Protein 9KYG (pdb70)

Sequence (203 aa):
QPNDITFFQRFQDDILAGRKTITIRDESESHFKTGDVLRVGRFEDDGYFCTIEVTATSTVTLDTLTEKHAEQENMTLTTELIKVIADIYPGQTQFYVIEFKCLPNDITFFQRFQDDILAGRKTITIRDESESHFKTGDVLRVGRFEDDGYFCTIEVTATSTVTLDTLTEKHAEQENMTLTELIKVIADIYPGQTQFYVIEFKCL

Structure (mmCIF, N/CA/C/O backbone):
data_9KYG
#
_entry.id   9KYG
#
_cell.length_a   108.439
_cell.length_b   30.493
_cell.length_c   61.321
_cell.angle_alpha   90.000
_cell.angle_beta   94.170
_cell.angle_gamma   90.000
#
_symmetry.space_group_name_H-M   'C 1 2 1'
#
loop_
_entity.id
_entity.type
_entity.pdbx_description
1 polymer 'N(4)-acetylcytidine amidohydrolase'
2 non-polymer 4-AMINO-1-BETA-D-RIBOFURANOSYL-2(1H)-PYRIMIDINONE
3 non-polymer 'MAGNESIUM ION'
4 water water
#
loop_
_atom_site.group_PDB
_atom_site.id
_atom_site.type_symbol
_atom_site.label_atom_id
_atom_site.label_alt_id
_atom_site.label_comp_id
_atom_site.label_asym_id
_atom_site.label_entity_id
_atom_site.label_seq_id
_atom_site.pdbx_PDB_ins_code
_atom_site.Cartn_x
_atom_site.Cartn_y
_atom_site.Cartn_z
_atom_site.occupancy
_atom_site.B_iso_or_equiv
_atom_site.auth_seq_id
_atom_site.auth_comp_id
_atom_site.auth_asym_id
_atom_site.auth_atom_id
_atom_site.pdbx_PDB_model_num
ATOM 1 N N . GLN A 1 2 ? 29.58431 -8.82014 19.17019 1.000 63.73570 2 GLN A N 1
ATOM 2 C CA . GLN A 1 2 ? 28.31884 -8.62688 19.86945 1.000 61.40526 2 GLN A CA 1
ATOM 3 C C . GLN A 1 2 ? 27.44517 -7.56008 19.18821 1.000 60.88669 2 GLN A C 1
ATOM 4 O O . GLN A 1 2 ? 27.63835 -6.36272 19.39168 1.000 63.34694 2 GLN A O 1
ATOM 10 N N . PRO A 1 3 ? 26.49234 -8.01416 18.37640 1.000 55.44548 3 PRO A N 1
ATOM 11 C CA . PRO A 1 3 ? 25.59263 -7.09380 17.66374 1.000 47.78377 3 PRO A CA 1
ATOM 12 C C . PRO A 1 3 ? 24.63217 -6.37479 18.60434 1.000 38.34238 3 PRO A C 1
ATOM 13 O O . PRO A 1 3 ? 24.46579 -6.73219 19.77150 1.000 41.20051 3 PRO A O 1
ATOM 17 N N . ASN A 1 4 ? 23.99160 -5.33044 18.07262 1.000 35.11893 4 ASN A N 1
ATOM 18 C CA . ASN A 1 4 ? 23.03111 -4.54636 18.84273 1.000 26.48280 4 ASN A CA 1
ATOM 19 C C . ASN A 1 4 ? 21.65298 -5.17905 18.74064 1.000 27.03249 4 ASN A C 1
ATOM 20 O O . ASN A 1 4 ? 21.22579 -5.61209 17.66670 1.000 27.98893 4 ASN A O 1
ATOM 25 N N . ASP A 1 5 ? 20.94302 -5.18908 19.86546 1.000 22.89428 5 ASP A N 1
ATOM 26 C CA . ASP A 1 5 ? 19.58008 -5.69985 19.91724 1.000 21.63022 5 ASP A CA 1
ATOM 27 C C . ASP A 1 5 ? 18.54907 -4.65104 19.52766 1.000 23.88859 5 ASP A C 1
ATOM 28 O O . ASP A 1 5 ? 17.49045 -4.99867 18.98493 1.000 22.68890 5 ASP A O 1
ATOM 33 N N . ILE A 1 6 ? 18.86239 -3.37424 19.74132 1.000 21.85142 6 ILE A N 1
ATOM 34 C CA . ILE A 1 6 ? 17.93472 -2.28016 19.51779 1.000 21.16480 6 ILE A CA 1
ATOM 35 C C . ILE A 1 6 ? 18.76337 -1.05067 19.18470 1.000 21.00941 6 ILE A C 1
ATOM 36 O O . ILE A 1 6 ? 19.93418 -0.95117 19.56164 1.000 20.21184 6 ILE A O 1
ATOM 41 N N . THR A 1 7 ? 18.16330 -0.12082 18.45495 1.000 19.42763 7 THR A N 1
ATOM 42 C CA . THR A 1 7 ? 18.80836 1.14299 18.14184 1.000 21.42838 7 THR A CA 1
ATOM 43 C C . THR A 1 7 ? 17.89734 2.30027 18.51227 1.000 21.06112 7 THR A C 1
ATOM 44 O O . THR A 1 7 ? 16.68479 2.14289 18.67430 1.000 19.40633 7 THR A O 1
ATOM 48 N N . PHE A 1 8 ? 18.51447 3.46391 18.65154 1.000 19.35563 8 PHE A N 1
ATOM 49 C CA . PHE A 1 8 ? 17.84438 4.74148 18.81142 1.000 19.80153 8 PHE A CA 1
ATOM 50 C C . PHE A 1 8 ? 18.47421 5.71684 17.83520 1.000 19.54943 8 PHE A C 1
ATOM 51 O O . PHE A 1 8 ? 19.66807 5.61262 17.51863 1.000 19.87117 8 PHE A O 1
ATOM 59 N N . PHE A 1 9 ? 17.68131 6.68068 17.37232 1.000 20.97450 9 PHE A N 1
ATOM 60 C CA . PHE A 1 9 ? 18.27045 7.79463 16.64721 1.000 19.96951 9 PHE A CA 1
ATOM 61 C C . PHE A 1 9 ? 19.36241 8.42718 17.49509 1.000 21.24969 9 PHE A C 1
ATOM 62 O O . PHE A 1 9 ? 19.20469 8.61592 18.70410 1.000 19.34584 9 PHE A O 1
ATOM 70 N N . GLN A 1 10 ? 20.48365 8.75217 16.85645 1.000 23.11842 10 GLN A N 1
ATOM 71 C CA . GLN A 1 10 ? 21.62618 9.20042 17.63799 1.000 20.81176 10 GLN A CA 1
ATOM 72 C C . GLN A 1 10 ? 21.36583 10.51341 18.35514 1.000 16.27376 10 GLN A C 1
ATOM 73 O O . GLN A 1 10 ? 22.04958 10.80688 19.33694 1.000 20.38770 10 GLN A O 1
ATOM 79 N N . ARG A 1 11 ? 20.38757 11.30916 17.90692 1.000 19.62855 11 ARG A N 1
ATOM 80 C CA . ARG A 1 11 ? 20.06993 12.52868 18.64320 1.000 22.52704 11 ARG A CA 1
ATOM 81 C C . ARG A 1 11 ? 19.51746 12.23992 20.03464 1.000 15.68773 11 ARG A C 1
ATOM 82 O O . ARG A 1 11 ? 19.37320 13.17316 20.82802 1.000 21.38916 11 ARG A O 1
ATOM 90 N N . PHE A 1 12 ? 19.19733 10.97825 20.33816 1.000 17.54876 12 PHE A N 1
ATOM 91 C CA . PHE A 1 12 ? 18.75142 10.57517 21.66605 1.000 18.25447 12 PHE A CA 1
ATOM 92 C C . PHE A 1 12 ? 19.87884 10.00475 22.52097 1.000 15.82404 12 PHE A C 1
ATOM 93 O O . PHE A 1 12 ? 19.65986 9.74271 23.71214 1.000 20.13707 12 PHE A O 1
ATOM 101 N N . GLN A 1 13 ? 21.06202 9.78123 21.94402 1.000 17.66199 13 GLN A N 1
ATOM 102 C CA . GLN A 1 13 ? 22.12359 9.07920 22.66660 1.000 17.65638 13 GLN A CA 1
ATOM 103 C C . GLN A 1 13 ? 22.43590 9.74938 23.99798 1.000 21.55943 13 GLN A C 1
ATOM 104 O O . GLN A 1 13 ? 22.50644 9.08960 25.04408 1.000 18.58798 13 GLN A O 1
ATOM 110 N N . ASP A 1 14 ? 22.65414 11.06388 23.97345 1.000 16.69525 14 ASP A N 1
ATOM 111 C CA . ASP A 1 14 ? 23.05201 11.76856 25.18789 1.000 17.14177 14 ASP A CA 1
ATOM 112 C C . ASP A 1 14 ? 21.93882 11.74486 26.23018 1.000 15.95013 14 ASP A C 1
ATOM 113 O O . ASP A 1 14 ? 22.20355 11.57514 27.42676 1.000 17.51135 14 ASP A O 1
ATOM 118 N N . ASP A 1 15 ? 20.68527 11.92240 25.79521 1.000 17.18900 15 ASP A N 1
ATOM 119 C CA . ASP A 1 15 ? 19.56631 11.85917 26.72976 1.000 16.22191 15 ASP A CA 1
ATOM 120 C C . ASP A 1 15 ? 19.51673 10.50483 27.42251 1.000 13.00782 15 ASP A C 1
ATOM 121 O O . ASP A 1 15 ? 19.15097 10.41003 28.59861 1.000 16.39287 15 ASP A O 1
ATOM 126 N N . ILE A 1 16 ? 19.84021 9.44165 26.68758 1.000 14.42419 16 ILE A N 1
ATOM 127 C CA . ILE A 1 16 ? 19.83783 8.09961 27.26498 1.000 13.28632 16 ILE A CA 1
ATOM 128 C C . ILE A 1 16 ? 20.97243 7.94103 28.26847 1.000 15.85265 16 ILE A C 1
ATOM 129 O O . ILE A 1 16 ? 20.76512 7.46332 29.38887 1.000 15.50736 16 ILE A O 1
ATOM 134 N N . LEU A 1 17 ? 22.18980 8.30360 27.86767 1.000 17.95865 17 LEU A N 1
ATOM 135 C CA . LEU A 1 17 ? 23.33430 8.18528 28.76916 1.000 16.03054 17 LEU A CA 1
ATOM 136 C C . LEU A 1 17 ? 23.16160 9.02399 30.02730 1.000 14.21624 17 LEU A C 1
ATOM 137 O O . LEU A 1 17 ? 23.65481 8.64628 31.10330 1.000 19.17737 17 LEU A O 1
ATOM 142 N N . ALA A 1 18 ? 22.52207 10.18916 29.90554 1.000 13.37951 18 ALA A N 1
ATOM 143 C CA . ALA A 1 18 ? 22.27745 11.07693 31.03269 1.000 16.24619 18 ALA A CA 1
ATOM 144 C C . ALA A 1 18 ? 21.06251 10.67976 31.85949 1.000 18.66138 18 ALA A C 1
ATOM 145 O O . ALA A 1 18 ? 20.78893 11.31923 32.88075 1.000 20.55197 18 ALA A O 1
ATOM 147 N N . GLY A 1 19 ? 20.29900 9.67685 31.43270 1.000 15.37914 19 GLY A N 1
ATOM 148 C CA . GLY A 1 19 ? 19.13296 9.29103 32.19954 1.000 18.52969 19 GLY A CA 1
ATOM 149 C C . GLY A 1 19 ? 17.92662 10.19028 32.03736 1.000 16.21641 19 GLY A C 1
ATOM 150 O O . GLY A 1 19 ? 16.99276 10.09540 32.84511 1.000 17.39124 19 GLY A O 1
ATOM 151 N N . ARG A 1 20 ? 17.93735 11.08459 31.04674 1.000 13.69720 20 ARG A N 1
ATOM 152 C CA . ARG A 1 20 ? 16.77891 11.93185 30.78410 1.000 13.01816 20 ARG A CA 1
ATOM 153 C C . ARG A 1 20 ? 15.69919 11.17911 30.01751 1.000 16.14583 20 ARG A C 1
ATOM 154 O O . ARG A 1 20 ? 14.51543 11.49859 30.16421 1.000 18.04306 20 ARG A O 1
ATOM 162 N N . LYS A 1 21 ? 16.08233 10.19404 29.20333 1.000 14.30252 21 LYS A N 1
ATOM 163 C CA . LYS A 1 21 ? 15.14233 9.35407 28.46177 1.000 14.82057 21 LYS A CA 1
ATOM 164 C C . LYS A 1 21 ? 15.19617 7.96916 29.09157 1.000 14.64850 21 LYS A C 1
ATOM 165 O O . LYS A 1 21 ? 16.24427 7.31837 29.06283 1.000 16.67826 21 LYS A O 1
ATOM 171 N N . THR A 1 22 ? 14.07589 7.52278 29.65860 1.000 15.15472 22 THR A N 1
ATOM 172 C CA . THR A 1 22 ? 14.03560 6.24512 30.35432 1.000 17.19079 22 THR A CA 1
ATOM 173 C C . THR A 1 22 ? 12.97162 5.31387 29.81354 1.000 12.90176 22 THR A C 1
ATOM 174 O O . THR A 1 22 ? 12.80393 4.21303 30.34631 1.000 14.53336 22 THR A O 1
ATOM 178 N N . ILE A 1 23 ? 12.22938 5.72308 28.79035 1.000 14.45907 23 ILE A N 1
ATOM 179 C CA . ILE A 1 23 ? 11.36536 4.80191 28.07771 1.000 13.61529 23 ILE A CA 1
ATOM 180 C C . ILE A 1 23 ? 11.54061 5.06086 26.59581 1.000 13.99306 23 ILE A C 1
ATOM 181 O O . ILE A 1 23 ? 12.02733 6.11147 26.17227 1.000 15.97494 23 ILE A O 1
ATOM 186 N N . THR A 1 24 ? 11.11293 4.08630 25.80830 1.000 12.53761 24 THR A N 1
ATOM 187 C CA . THR A 1 24 ? 11.01917 4.25120 24.37138 1.000 13.46510 24 THR A CA 1
ATOM 188 C C . THR A 1 24 ? 9.72496 3.60605 23.91215 1.000 14.92929 24 THR A C 1
ATOM 189 O O . THR A 1 24 ? 9.31341 2.58708 24.46456 1.000 14.85257 24 THR A O 1
ATOM 193 N N . ILE A 1 25 ? 9.08361 4.20972 22.91981 1.000 14.06676 25 ILE A N 1
ATOM 194 C CA . ILE A 1 25 ? 7.76793 3.78917 22.44905 1.000 12.65107 25 ILE A CA 1
ATOM 195 C C . ILE A 1 25 ? 7.96832 3.20938 21.05993 1.000 10.87003 25 ILE A C 1
ATOM 196 O O . ILE A 1 25 ? 8.46469 3.90304 20.16654 1.000 13.37079 25 ILE A O 1
ATOM 201 N N . ARG A 1 26 ? 7.60322 1.94236 20.88081 1.000 14.03702 26 ARG A N 1
ATOM 202 C CA . ARG A 1 26 ? 7.92301 1.20139 19.66847 1.000 12.86523 26 ARG A CA 1
ATOM 203 C C . ARG A 1 26 ? 6.64132 0.58320 19.12119 1.000 13.22086 26 ARG A C 1
ATOM 204 O O . ARG A 1 26 ? 5.59078 0.60788 19.77123 1.000 14.40028 26 ARG A O 1
ATOM 212 N N . ASP A 1 27 ? 6.72527 0.03677 17.90993 1.000 15.45287 27 ASP A N 1
ATOM 213 C CA . ASP A 1 27 ? 5.59862 -0.68936 17.33596 1.000 17.15535 27 ASP A CA 1
ATOM 214 C C . ASP A 1 27 ? 5.74423 -2.20126 17.54360 1.000 20.22737 27 ASP A C 1
ATOM 215 O O . ASP A 1 27 ? 6.64673 -2.68115 18.24172 1.000 17.53839 27 ASP A O 1
ATOM 220 N N . GLU A 1 28 ? 4.84258 -2.96897 16.92541 1.000 17.99722 28 GLU A N 1
ATOM 221 C CA . GLU A 1 28 ? 4.80153 -4.41367 17.13204 1.000 24.08636 28 GLU A CA 1
ATOM 222 C C . GLU A 1 28 ? 6.12154 -5.09620 16.78935 1.000 21.67546 28 GLU A C 1
ATOM 223 O O . GLU A 1 28 ? 6.41444 -6.16201 17.33872 1.000 22.63162 28 GLU A O 1
ATOM 229 N N . SER A 1 29 ? 6.90769 -4.51687 15.88200 1.000 21.40315 29 SER A N 1
ATOM 230 C CA . SER A 1 29 ? 8.19970 -5.08384 15.50410 1.000 20.48237 29 SER A CA 1
ATOM 231 C C . SER A 1 29 ? 9.14471 -5.24719 16.69089 1.000 24.32848 29 SER A C 1
ATOM 232 O O . SER A 1 29 ? 10.08336 -6.05275 16.62521 1.000 23.61694 29 SER A O 1
ATOM 235 N N . GLU A 1 30 ? 8.95369 -4.47284 17.75203 1.000 20.56654 30 GLU A N 1
ATOM 236 C CA . GLU A 1 30 ? 9.82785 -4.52471 18.91507 1.000 19.24220 30 GLU A CA 1
ATOM 237 C C . GLU A 1 30 ? 9.04156 -4.83615 20.18514 1.000 19.46198 30 GLU A C 1
ATOM 238 O O . GLU A 1 30 ? 9.45836 -4.49596 21.29821 1.000 21.83412 30 GLU A O 1
ATOM 244 N N . SER A 1 31 ? 7.90900 -5.51570 20.02818 1.000 18.23438 31 SER A N 1
ATOM 245 C CA . SER A 1 31 ? 7.08678 -5.88774 21.17054 1.000 18.48291 31 SER A CA 1
ATOM 246 C C . SER A 1 31 ? 7.61323 -7.11377 21.90904 1.000 19.23391 31 SER A C 1
ATOM 247 O O . SER A 1 31 ? 7.00937 -7.50413 22.90991 1.000 19.21356 31 SER A O 1
ATOM 250 N N . HIS A 1 32 ? 8.71460 -7.72032 21.44639 1.000 17.08526 32 HIS A N 1
ATOM 251 C CA . HIS A 1 32 ? 9.25735 -8.93053 22.05988 1.000 18.91850 32 HIS A CA 1
ATOM 252 C C . HIS A 1 32 ? 10.18696 -8.63703 23.22690 1.000 20.24465 32 HIS A C 1
ATOM 253 O O . HIS A 1 32 ? 10.52076 -9.55891 23.98055 1.000 18.55443 32 HIS A O 1
ATOM 260 N N . PHE A 1 33 ? 10.66509 -7.40639 23.35387 1.000 17.58044 33 PHE A N 1
ATOM 261 C CA . PHE A 1 33 ? 11.49416 -7.06127 24.49990 1.000 17.20176 33 PHE A CA 1
ATOM 262 C C . PHE A 1 33 ? 10.63418 -7.08318 25.75467 1.000 19.88969 33 PHE A C 1
ATOM 263 O O . PHE A 1 33 ? 9.45499 -6.71532 25.72132 1.000 18.29991 33 PHE A O 1
ATOM 271 N N . LYS A 1 34 ? 11.22645 -7.49691 26.87262 1.000 15.46872 34 LYS A N 1
ATOM 272 C CA . LYS A 1 34 ? 10.43432 -7.72090 28.07175 1.000 14.27119 34 LYS A CA 1
ATOM 273 C C . LYS A 1 34 ? 11.28158 -7.46701 29.30521 1.000 14.17585 34 LYS A C 1
ATOM 274 O O . LYS A 1 34 ? 12.50700 -7.44673 29.24022 1.000 14.06325 34 LYS A O 1
ATOM 280 N N . THR A 1 35 ? 10.59415 -7.26159 30.42880 1.000 14.62168 35 THR A N 1
ATOM 281 C CA . THR A 1 35 ? 11.26153 -6.99641 31.69402 1.000 15.63966 35 THR A CA 1
ATOM 282 C C . THR A 1 35 ? 12.35216 -8.02003 31.96078 1.000 17.83372 35 THR A C 1
ATOM 283 O O . THR A 1 35 ? 12.15582 -9.22111 31.76112 1.000 19.23815 35 THR A O 1
ATOM 287 N N . GLY A 1 36 ? 13.52434 -7.52949 32.36380 1.000 15.85158 36 GLY A N 1
ATOM 288 C CA . GLY A 1 36 ? 14.66182 -8.37035 32.64809 1.000 16.05492 36 GLY A CA 1
ATOM 289 C C . GLY A 1 36 ? 15.63273 -8.51281 31.49729 1.000 18.31506 36 GLY A C 1
ATOM 290 O O . GLY A 1 36 ? 16.75950 -8.98353 31.70186 1.000 21.18698 36 GLY A O 1
ATOM 291 N N . ASP A 1 37 ? 15.21563 -8.15661 30.28623 1.000 17.85796 37 ASP A N 1
ATOM 292 C CA . ASP A 1 37 ? 16.11311 -8.23824 29.14899 1.000 15.69624 37 ASP A CA 1
ATOM 293 C C . ASP A 1 37 ? 17.27723 -7.28428 29.36073 1.000 15.18406 37 ASP A C 1
ATOM 294 O O . ASP A 1 37 ? 17.09744 -6.15986 29.83362 1.000 15.87734 37 ASP A O 1
ATOM 299 N N . VAL A 1 38 ? 18.47801 -7.74353 29.02714 1.000 17.27568 38 VAL A N 1
ATOM 300 C CA . VAL A 1 38 ? 19.66369 -6.89823 28.99672 1.000 14.40203 38 VAL A CA 1
ATOM 301 C C . VAL A 1 38 ? 20.06194 -6.76178 27.53265 1.000 17.54514 38 VAL A C 1
ATOM 302 O O . VAL A 1 38 ? 20.37936 -7.76039 26.87382 1.000 21.47443 38 VAL A O 1
ATOM 306 N N . LEU A 1 39 ? 20.03190 -5.53601 27.01031 1.000 16.64315 39 LEU A N 1
ATOM 307 C CA . LEU A 1 39 ? 20.07945 -5.29989 25.57024 1.000 17.06309 39 LEU A CA 1
ATOM 308 C C . LEU A 1 39 ? 21.24075 -4.39060 25.19589 1.000 18.50842 39 LEU A C 1
ATOM 309 O O . LEU A 1 39 ? 21.47331 -3.36948 25.84699 1.000 18.42052 39 LEU A O 1
ATOM 314 N N . ARG A 1 40 ? 21.94903 -4.74001 24.12385 1.000 18.69327 40 ARG A N 1
ATOM 315 C CA . ARG A 1 40 ? 22.97963 -3.85645 23.58662 1.000 18.85668 40 ARG A CA 1
ATOM 316 C C . ARG A 1 40 ? 22.33423 -2.83490 22.65610 1.000 18.87050 40 ARG A C 1
ATOM 317 O O . ARG A 1 40 ? 21.52273 -3.19454 21.79784 1.000 20.85191 40 ARG A O 1
ATOM 325 N N . VAL A 1 41 ? 22.68925 -1.56171 22.83261 1.000 18.80297 41 VAL A N 1
ATOM 326 C CA . VAL A 1 41 ? 22.00646 -0.44768 22.18297 1.000 18.07372 41 VAL A CA 1
ATOM 327 C C . VAL A 1 41 ? 22.98007 0.27228 21.26633 1.000 21.65042 41 VAL A C 1
ATOM 328 O O . VAL A 1 41 ? 24.06669 0.66413 21.70136 1.000 21.44129 41 VAL A O 1
ATOM 332 N N . GLY A 1 42 ? 22.56738 0.50221 20.01687 1.000 20.31010 42 GLY A N 1
ATOM 333 C CA . GLY A 1 42 ? 23.36589 1.23865 19.06425 1.000 23.34634 42 GLY A CA 1
ATOM 334 C C . GLY A 1 42 ? 22.61366 2.43795 18.50236 1.000 26.39329 42 GLY A C 1
ATOM 335 O O . GLY A 1 42 ? 21.41421 2.62409 18.73134 1.000 21.60482 42 GLY A O 1
ATOM 336 N N . ARG A 1 43 ? 23.35333 3.27067 17.78267 1.000 21.91308 43 ARG A N 1
ATOM 337 C CA . ARG A 1 43 ? 22.76769 4.38813 17.06419 1.000 27.40297 43 ARG A CA 1
ATOM 338 C C . ARG A 1 43 ? 22.11729 3.87017 15.79012 1.000 28.04856 43 ARG A C 1
ATOM 339 O O . ARG A 1 43 ? 22.67752 3.01940 15.09392 1.000 24.77375 43 ARG A O 1
ATOM 347 N N . PHE A 1 44 ? 20.91895 4.37996 15.48934 1.000 24.98436 44 PHE A N 1
ATOM 348 C CA . PHE A 1 44 ? 20.23882 3.96846 14.26750 1.000 26.39589 44 PHE A CA 1
ATOM 349 C C . PHE A 1 44 ? 21.10269 4.26152 13.04739 1.000 29.90632 44 PHE A C 1
ATOM 350 O O . PHE A 1 44 ? 21.19191 3.44852 12.12052 1.000 32.56851 44 PHE A O 1
ATOM 358 N N . GLU A 1 45 ? 21.76336 5.41371 13.04685 1.000 28.16592 45 GLU A N 1
ATOM 359 C CA . GLU A 1 45 ? 22.39791 5.91657 11.83428 1.000 30.75735 45 GLU A CA 1
ATOM 360 C C . GLU A 1 45 ? 23.63720 5.11495 11.44451 1.000 33.40138 45 GLU A C 1
ATOM 361 O O . GLU A 1 45 ? 23.87517 4.88975 10.25214 1.000 36.29568 45 GLU A O 1
ATOM 367 N N . ASP A 1 46 ? 24.43758 4.67002 12.41761 1.000 33.72312 46 ASP A N 1
ATOM 368 C CA . ASP A 1 46 ? 25.65265 3.92537 12.09852 1.000 36.40591 46 ASP A CA 1
ATOM 369 C C . ASP A 1 46 ? 25.78441 2.56685 12.78253 1.000 40.96636 46 ASP A C 1
ATOM 370 O O . ASP A 1 46 ? 26.80091 1.89230 12.58093 1.000 37.33966 46 ASP A O 1
ATOM 375 N N . ASP A 1 47 ? 24.79266 2.13584 13.56263 1.000 36.75613 47 ASP A N 1
ATOM 376 C CA . ASP A 1 47 ? 24.86211 0.89290 14.33441 1.000 33.32191 47 ASP A CA 1
ATOM 377 C C . ASP A 1 47 ? 25.99028 0.88392 15.35527 1.000 29.46138 47 ASP A C 1
ATOM 378 O O . ASP A 1 47 ? 26.40351 -0.18498 15.81666 1.000 33.38979 47 ASP A O 1
ATOM 383 N N . GLY A 1 48 ? 26.48850 2.05635 15.73553 1.000 31.11564 48 GLY A N 1
ATOM 384 C CA . GLY A 1 48 ? 27.53893 2.12749 16.72803 1.000 30.63346 48 GLY A CA 1
ATOM 385 C C . GLY A 1 48 ? 26.98229 1.86371 18.10903 1.000 30.80149 48 GLY A C 1
ATOM 386 O O . GLY A 1 48 ? 26.05151 2.55881 18.55066 1.000 29.00941 48 GLY A O 1
ATOM 387 N N . TYR A 1 49 ? 27.51017 0.84907 18.79172 1.000 27.39537 49 TYR A N 1
ATOM 388 C CA . TYR A 1 49 ? 27.15558 0.60878 20.18227 1.000 28.36881 49 TYR A CA 1
ATOM 389 C C . TYR A 1 49 ? 27.40686 1.85567 21.01499 1.000 25.45168 49 TYR A C 1
ATOM 390 O O . TYR A 1 49 ? 28.42958 2.52774 20.86399 1.000 28.55973 49 TYR A O 1
ATOM 399 N N . PHE A 1 50 ? 26.48871 2.14794 21.93128 1.000 22.36046 50 PHE A N 1
ATOM 400 C CA . PHE A 1 50 ? 26.79670 3.16061 22.93417 1.000 24.20650 50 PHE A CA 1
ATOM 401 C C . PHE A 1 50 ? 26.38013 2.81312 24.35268 1.000 24.14275 50 PHE A C 1
ATOM 402 O O . PHE A 1 50 ? 26.86650 3.46652 25.28212 1.000 24.71001 50 PHE A O 1
ATOM 410 N N . CYS A 1 51 ? 25.52699 1.82059 24.58327 1.000 20.92027 51 CYS A N 1
ATOM 411 C CA . CYS A 1 51 ? 25.29260 1.42169 25.96179 1.000 22.60028 51 CYS A CA 1
ATOM 412 C C . CYS A 1 51 ? 24.56263 0.09032 25.96758 1.000 20.75348 51 CYS A C 1
ATOM 413 O O . CYS A 1 51 ? 24.06896 -0.38192 24.93840 1.000 19.51994 51 CYS A O 1
ATOM 416 N N . THR A 1 52 ? 24.51249 -0.50733 27.14961 1.000 15.20700 52 THR A N 1
ATOM 417 C CA . THR A 1 52 ? 23.72150 -1.69807 27.41829 1.000 15.34182 52 THR A CA 1
ATOM 418 C C . THR A 1 52 ? 22.62403 -1.29744 28.39216 1.000 17.43212 52 THR A C 1
ATOM 419 O O . THR A 1 52 ? 22.90270 -0.65228 29.40922 1.000 21.79025 52 THR A O 1
ATOM 423 N N . ILE A 1 53 ? 21.37385 -1.62466 28.06140 1.000 16.39096 53 ILE A N 1
ATOM 424 C CA . ILE A 1 53 ? 20.25380 -1.26760 28.92027 1.000 17.30795 53 ILE A CA 1
ATOM 425 C C . ILE A 1 53 ? 19.65765 -2.52165 29.53385 1.000 15.96453 53 ILE A C 1
ATOM 426 O O . ILE A 1 53 ? 19.75200 -3.62724 28.98504 1.000 18.05380 53 ILE A O 1
ATOM 431 N N . GLU A 1 54 ? 19.03063 -2.33367 30.68358 1.000 12.98189 54 GLU A N 1
ATOM 432 C CA . GLU A 1 54 ? 18.17383 -3.32895 31.30612 1.000 13.79956 54 GLU A CA 1
ATOM 433 C C . GLU A 1 54 ? 16.73439 -2.84660 31.21032 1.000 14.15328 54 GLU A C 1
ATOM 434 O O . GLU A 1 54 ? 16.41451 -1.71374 31.60279 1.000 13.98763 54 GLU A O 1
ATOM 440 N N . VAL A 1 55 ? 15.87783 -3.69452 30.65389 1.000 12.91045 55 VAL A N 1
ATOM 441 C CA . VAL A 1 55 ? 14.45130 -3.40573 30.60725 1.000 13.01748 55 VAL A CA 1
ATOM 442 C C . VAL A 1 55 ? 13.84897 -3.62055 31.98870 1.000 17.00707 55 VAL A C 1
ATOM 443 O O . VAL A 1 55 ? 13.93461 -4.71512 32.56456 1.000 15.77138 55 VAL A O 1
ATOM 447 N N . THR A 1 56 ? 13.19683 -2.58611 32.51032 1.000 16.41027 56 THR A N 1
ATOM 448 C CA . THR A 1 56 ? 12.62379 -2.63479 33.84786 1.000 17.75960 56 THR A CA 1
ATOM 449 C C . THR A 1 56 ? 11.11238 -2.76649 33.87623 1.000 16.00695 56 THR A C 1
ATOM 450 O O . THR A 1 56 ? 10.55818 -3.14306 34.91689 1.000 21.75729 56 THR A O 1
ATOM 454 N N . ALA A 1 57 ? 10.43168 -2.45771 32.77947 1.000 14.07426 57 ALA A N 1
ATOM 455 C CA . ALA A 1 57 ? 8.98939 -2.62962 32.71840 1.000 14.41336 57 ALA A CA 1
ATOM 456 C C . ALA A 1 57 ? 8.57017 -2.51940 31.26571 1.000 15.85783 57 ALA A C 1
ATOM 457 O O . ALA A 1 57 ? 9.27282 -1.91109 30.46021 1.000 15.14056 57 ALA A O 1
ATOM 459 N N . THR A 1 58 ? 7.43204 -3.12430 30.93806 1.000 17.32551 58 THR A N 1
ATOM 460 C CA . THR A 1 58 ? 6.82966 -2.93895 29.62478 1.000 14.92571 58 THR A CA 1
ATOM 461 C C . THR A 1 58 ? 5.32001 -2.81447 29.77722 1.000 20.15692 58 THR A C 1
ATOM 462 O O . THR A 1 58 ? 4.72467 -3.26405 30.76195 1.000 20.38670 58 THR A O 1
ATOM 466 N N . SER A 1 59 ? 4.70562 -2.19864 28.77797 1.000 19.43886 59 SER A N 1
ATOM 467 C CA . SER A 1 59 ? 3.25883 -2.06280 28.75260 1.000 16.88115 59 SER A CA 1
ATOM 468 C C . SER A 1 59 ? 2.85407 -1.76580 27.32027 1.000 16.27322 59 SER A C 1
ATOM 469 O O . SER A 1 59 ? 3.68660 -1.42921 26.47585 1.000 17.78021 59 SER A O 1
ATOM 472 N N . THR A 1 60 ? 1.56554 -1.91245 27.04402 1.000 17.03047 60 THR A N 1
ATOM 473 C CA . THR A 1 60 ? 1.04425 -1.47992 25.75937 1.000 20.56493 60 THR A CA 1
ATOM 474 C C . THR A 1 60 ? 0.42813 -0.09408 25.90475 1.000 15.42345 60 THR A C 1
ATOM 475 O O . THR A 1 60 ? -0.01774 0.30912 26.98463 1.000 22.68223 60 THR A O 1
ATOM 479 N N . VAL A 1 61 ? 0.42118 0.64434 24.79820 1.000 16.57422 61 VAL A N 1
ATOM 480 C CA . VAL A 1 61 ? -0.19308 1.96341 24.76142 1.000 16.96499 61 VAL A CA 1
ATOM 481 C C . VAL A 1 61 ? -0.71046 2.16695 23.34735 1.000 18.45004 61 VAL A C 1
ATOM 482 O O . VAL A 1 61 ? -0.31610 1.46404 22.41502 1.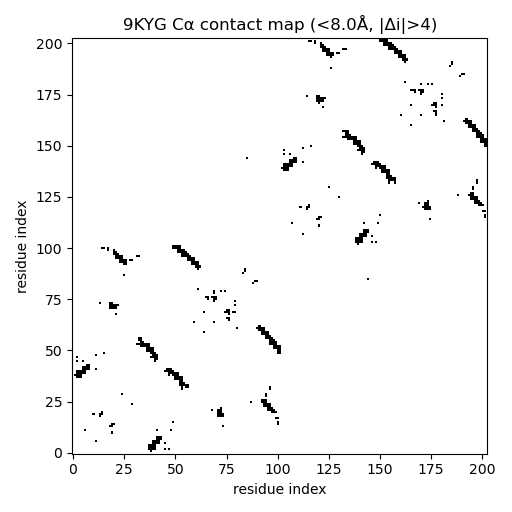000 17.48707 61 VAL A O 1
ATOM 486 N N . THR A 1 62 ? -1.66019 3.08125 23.20484 1.000 15.53422 62 THR A N 1
ATOM 487 C CA . THR A 1 62 ? -2.17782 3.48286 21.90370 1.000 15.74679 62 THR A CA 1
ATOM 488 C C . THR A 1 62 ? -1.94237 4.97144 21.69014 1.000 12.58198 62 THR A C 1
ATOM 489 O O . THR A 1 62 ? -1.63486 5.72283 22.61924 1.000 14.92404 62 THR A O 1
ATOM 493 N N . LEU A 1 63 ? -2.08949 5.39863 20.43273 1.000 12.78931 63 LEU A N 1
ATOM 494 C CA . LEU A 1 63 ? -1.91536 6.80856 20.11873 1.000 15.91774 63 LEU A CA 1
ATOM 495 C C . LEU A 1 63 ? -2.77340 7.66803 21.02894 1.000 16.49262 63 LEU A C 1
ATOM 496 O O . LEU A 1 63 ? -2.30711 8.68034 21.55602 1.000 14.96103 63 LEU A O 1
ATOM 501 N N . ASP A 1 64 ? -4.02944 7.27353 21.22949 1.000 14.18729 64 ASP A N 1
ATOM 502 C CA . ASP A 1 64 ? -4.95932 8.05364 22.03755 1.000 15.10410 64 ASP A CA 1
ATOM 503 C C . ASP A 1 64 ? -4.83293 7.81399 23.53247 1.000 17.32648 64 ASP A C 1
ATOM 504 O O . ASP A 1 64 ? -5.58793 8.42156 24.29318 1.000 19.19947 64 ASP A O 1
ATOM 509 N N . THR A 1 65 ? -3.92878 6.94136 23.98338 1.000 14.15058 65 THR A N 1
ATOM 510 C CA . THR A 1 65 ? -3.67896 6.81718 25.41655 1.000 17.62591 65 THR A CA 1
ATOM 511 C C . THR A 1 65 ? -2.25764 7.19746 25.80884 1.000 15.65186 65 THR A C 1
ATOM 512 O O . THR A 1 65 ? -1.90247 7.07489 26.99167 1.000 20.22040 65 THR A O 1
ATOM 516 N N . LEU A 1 66 ? -1.44516 7.69029 24.87069 1.000 15.39660 66 LEU A N 1
ATOM 517 C CA . LEU A 1 66 ? -0.16530 8.26630 25.26290 1.000 17.97402 66 LEU A CA 1
ATOM 518 C C . LEU A 1 66 ? -0.40297 9.47804 26.14908 1.000 15.77962 66 LEU A C 1
ATOM 519 O O . LEU A 1 66 ? -1.32727 10.27021 25.91951 1.000 17.40072 66 LEU A O 1
ATOM 524 N N . THR A 1 67 ? 0.43941 9.61793 27.16783 1.000 19.90462 67 THR A N 1
ATOM 525 C CA . THR A 1 67 ? 0.25456 10.61569 28.20490 1.000 20.79203 67 THR A CA 1
ATOM 526 C C . THR A 1 67 ? 1.41605 11.60850 28.26534 1.000 19.81980 67 THR A C 1
ATOM 527 O O . THR A 1 67 ? 2.51088 11.39560 27.72232 1.000 16.28487 67 THR A O 1
ATOM 531 N N . GLU A 1 68 ? 1.15137 12.69426 28.99311 1.000 18.94424 68 GLU A N 1
ATOM 532 C CA . GLU A 1 68 ? 2.18158 13.67424 29.30932 1.000 19.17614 68 GLU A CA 1
ATOM 533 C C . GLU A 1 68 ? 3.37080 13.00721 29.97376 1.000 15.87631 68 GLU A C 1
ATOM 534 O O . GLU A 1 68 ? 4.51938 13.40782 29.76283 1.000 18.41077 68 GLU A O 1
ATOM 540 N N . LYS A 1 69 ? 3.10550 12.00098 30.80388 1.000 19.42753 69 LYS A N 1
ATOM 541 C CA . LYS A 1 69 ? 4.17981 11.31067 31.50681 1.000 15.80739 69 LYS A CA 1
ATOM 542 C C . LYS A 1 69 ? 5.01513 10.45168 30.56713 1.000 13.89319 69 LYS A C 1
ATOM 543 O O . LYS A 1 69 ? 6.23962 10.36606 30.72838 1.000 14.50608 69 LYS A O 1
ATOM 549 N N . HIS A 1 70 ? 4.38360 9.78558 29.59750 1.000 16.25312 70 HIS A N 1
ATOM 550 C CA . HIS A 1 70 ? 5.17822 9.10908 28.57614 1.000 15.49981 70 HIS A CA 1
ATOM 551 C C . HIS A 1 70 ? 6.10786 10.10453 27.90062 1.000 15.29547 70 HIS A C 1
ATOM 552 O O . HIS A 1 70 ? 7.29824 9.83763 27.72278 1.000 13.20557 70 HIS A O 1
ATOM 559 N N . ALA A 1 71 ? 5.57561 11.27103 27.52336 1.000 15.87755 71 ALA A N 1
ATOM 560 C CA . ALA A 1 71 ? 6.40682 12.27743 26.87209 1.000 12.33443 71 ALA A CA 1
ATOM 561 C C . ALA A 1 71 ? 7.56158 12.67912 27.77452 1.000 13.69456 71 ALA A C 1
ATOM 562 O O . ALA A 1 71 ? 8.71286 12.74376 27.33231 1.000 14.07805 71 ALA A O 1
ATOM 564 N N . GLU A 1 72 ? 7.27586 12.92716 29.05466 1.000 13.02789 72 GLU A N 1
ATOM 565 C CA . GLU A 1 72 ? 8.32427 13.32972 29.98729 1.000 17.41700 72 GLU A CA 1
ATOM 566 C C . GLU A 1 72 ? 9.42685 12.27698 30.05478 1.000 13.66696 72 GLU A C 1
ATOM 567 O O . GLU A 1 72 ? 10.62074 12.61847 30.07360 1.000 14.12921 72 GLU A O 1
ATOM 573 N N . GLN A 1 73 ? 9.04662 10.98847 30.05791 1.000 15.27648 73 GLN A N 1
ATOM 574 C CA . GLN A 1 73 ? 10.03045 9.91092 30.13252 1.000 14.18047 73 GLN A CA 1
ATOM 575 C C . GLN A 1 73 ? 10.78242 9.71520 28.81982 1.000 12.95705 73 GLN A C 1
ATOM 576 O O . GLN A 1 73 ? 11.85134 9.09489 28.81996 1.000 13.33390 73 GLN A O 1
ATOM 582 N N . GLU A 1 74 ? 10.24053 10.20700 27.70595 1.000 13.15674 74 GLU A N 1
ATOM 583 C CA . GLU A 1 74 ? 10.95493 10.29889 26.44127 1.000 12.27426 74 GLU A CA 1
ATOM 584 C C . GLU A 1 74 ? 11.77636 11.58403 26.34929 1.000 13.68150 74 GLU A C 1
ATOM 585 O O . GLU A 1 74 ? 12.45338 11.80303 25.34334 1.000 16.97949 74 GLU A O 1
ATOM 591 N N . ASN A 1 75 ? 11.76264 12.40750 27.39691 1.000 12.13037 75 ASN A N 1
ATOM 592 C CA . ASN A 1 75 ? 12.40598 13.72829 27.41539 1.000 14.12396 75 ASN A CA 1
ATOM 593 C C . ASN A 1 75 ? 11.87624 14.63197 26.30002 1.000 15.43162 75 ASN A C 1
ATOM 594 O O . ASN A 1 75 ? 12.63248 15.35526 25.64330 1.000 15.31728 75 ASN A O 1
ATOM 599 N N . MET A 1 76 ? 10.55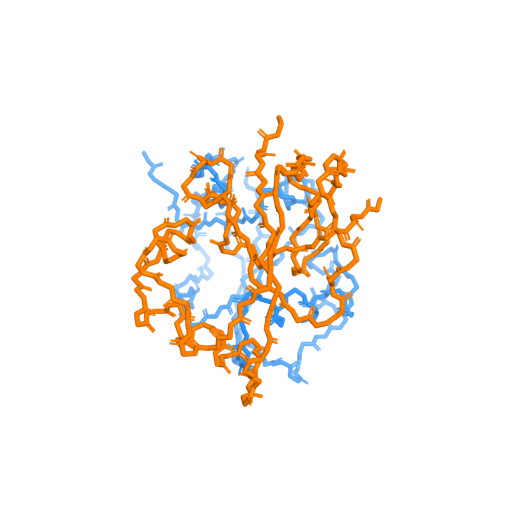686 14.59985 26.10297 1.000 11.98168 76 MET A N 1
ATOM 600 C CA . MET A 1 76 ? 9.88608 15.40647 25.09124 1.000 12.87957 76 MET A CA 1
ATOM 601 C C . MET A 1 76 ? 8.63766 16.03605 25.69106 1.000 12.46024 76 MET A C 1
ATOM 602 O O . MET A 1 76 ? 8.15872 15.63616 26.75270 1.000 15.80551 76 MET A O 1
ATOM 607 N N . THR A 1 77 ? 8.11057 17.04223 24.99374 1.000 13.52882 77 THR A N 1
ATOM 608 C CA . THR A 1 77 ? 6.73176 17.42549 25.23437 1.000 18.12795 77 THR A CA 1
ATOM 609 C C . THR A 1 77 ? 5.81121 16.41569 24.55626 1.000 11.75963 77 THR A C 1
ATOM 610 O O . THR A 1 77 ? 6.21127 15.69005 23.63190 1.000 12.63477 77 THR A O 1
ATOM 614 N N . LEU A 1 78 ? 4.55082 16.39885 24.98885 1.000 17.53251 78 LEU A N 1
ATOM 615 C CA . LEU A 1 78 ? 3.60883 15.47004 24.37464 1.000 18.16012 78 LEU A CA 1
ATOM 616 C C . LEU A 1 78 ? 3.41266 15.79172 22.89423 1.000 16.41738 78 LEU A C 1
ATOM 617 O O . LEU A 1 78 ? 3.39972 14.88661 22.05451 1.000 14.84236 78 LEU A O 1
ATOM 622 N N A THR A 1 79 ? 3.28467 17.07437 22.54891 0.790 14.19112 79 THR A N 1
ATOM 623 N N B THR A 1 79 ? 3.29469 17.07969 22.55442 0.210 14.08060 79 THR A N 1
ATOM 624 C CA A THR A 1 79 ? 3.19219 17.44608 21.13658 0.790 18.23002 79 THR A CA 1
ATOM 625 C CA B THR A 1 79 ? 3.20086 17.47335 21.14962 0.210 18.40910 79 THR A CA 1
ATOM 626 C C A THR A 1 79 ? 4.39676 16.95247 20.34455 0.790 15.85931 79 THR A C 1
ATOM 627 C C B THR A 1 79 ? 4.38982 16.94710 20.35551 0.210 16.71317 79 THR A C 1
ATOM 628 O O A THR A 1 79 ? 4.25748 16.45772 19.21953 0.790 16.58640 79 THR A O 1
ATOM 629 O O B THR A 1 79 ? 4.23352 16.41971 19.24802 0.210 16.77844 79 THR A O 1
ATOM 636 N N . GLU A 1 80 ? 5.59439 17.08165 20.91178 1.000 14.26436 80 GLU A N 1
ATOM 637 C CA . GLU A 1 80 ? 6.78106 16.62132 20.21582 1.000 13.50894 80 GLU A CA 1
ATOM 638 C C . GLU A 1 80 ? 6.73599 15.10667 20.02026 1.000 11.14113 80 GLU A C 1
ATOM 639 O O . GLU A 1 80 ? 7.07128 14.59625 18.94520 1.000 14.26128 80 GLU A O 1
ATOM 645 N N . LEU A 1 81 ? 6.31445 14.37275 21.05294 1.000 10.80332 81 LEU A N 1
ATOM 646 C CA . LEU A 1 81 ? 6.22385 12.91614 20.95306 1.000 13.78020 81 LEU A CA 1
ATOM 647 C C . LEU A 1 81 ? 5.25321 12.47357 19.86173 1.000 10.65394 81 LEU A C 1
ATOM 648 O O . LEU A 1 81 ? 5.54547 11.54126 19.10740 1.000 12.98967 81 LEU A O 1
ATOM 653 N N . ILE A 1 82 ? 4.07298 13.09350 19.78920 1.000 10.66773 82 ILE A N 1
ATOM 654 C CA . ILE A 1 82 ? 3.10667 12.70111 18.76830 1.000 14.09283 82 ILE A CA 1
ATOM 655 C C . ILE A 1 82 ? 3.64718 12.99258 17.37502 1.000 12.38869 82 ILE A C 1
ATOM 656 O O . ILE A 1 82 ? 3.45321 12.19831 16.44440 1.000 12.12233 82 ILE A O 1
ATOM 661 N N . LYS A 1 83 ? 4.37381 14.10465 17.22137 1.000 11.52490 83 LYS A N 1
ATOM 662 C CA . LYS A 1 83 ? 4.98448 14.43795 15.93903 1.000 10.50654 83 LYS A CA 1
ATOM 663 C C . LYS A 1 83 ? 6.00283 13.38594 15.52929 1.000 11.80896 83 LYS A C 1
ATOM 664 O O . LYS A 1 83 ? 6.04420 12.96807 14.36766 1.000 13.54087 83 LYS A O 1
ATOM 670 N N . VAL A 1 84 ? 6.84107 12.95257 16.47199 1.000 12.56262 84 VAL A N 1
ATOM 671 C CA . VAL A 1 84 ? 7.83331 11.93088 16.16721 1.000 14.02038 84 VAL A CA 1
ATOM 672 C C . VAL A 1 84 ? 7.15422 10.62529 15.76028 1.000 14.55544 84 VAL A C 1
ATOM 673 O O . VAL A 1 84 ? 7.54114 9.97549 14.78297 1.000 14.67695 84 VAL A O 1
ATOM 677 N N . ILE A 1 85 ? 6.11545 10.22912 16.48951 1.000 13.50408 85 ILE A N 1
ATOM 678 C CA . ILE A 1 85 ? 5.41367 8.98827 16.17232 1.000 15.32889 85 ILE A CA 1
ATOM 679 C C . ILE A 1 85 ? 4.74535 9.07566 14.80456 1.000 14.81005 85 ILE A C 1
ATOM 680 O O . ILE A 1 85 ? 4.71658 8.09811 14.03903 1.000 16.75253 85 ILE A O 1
ATOM 685 N N . ALA A 1 86 ? 4.20074 10.24510 14.46718 1.000 14.30063 86 ALA A N 1
ATOM 686 C CA . ALA A 1 86 ? 3.54733 10.41734 13.17576 1.000 15.20145 86 ALA A CA 1
ATOM 687 C C . ALA A 1 86 ? 4.52003 10.22352 12.01979 1.000 12.90547 86 ALA A C 1
ATOM 688 O O . ALA A 1 86 ? 4.09716 9.84711 10.91703 1.000 16.68215 86 ALA A O 1
ATOM 690 N N . ASP A 1 87 ? 5.80730 10.52209 12.23798 1.000 13.93146 87 ASP A N 1
ATOM 691 C CA . ASP A 1 87 ? 6.83926 10.33890 11.22121 1.000 17.43789 87 ASP A CA 1
ATOM 692 C C . ASP A 1 87 ? 7.40853 8.92022 11.20845 1.000 15.98458 87 ASP A C 1
ATOM 693 O O . ASP A 1 87 ? 7.60115 8.33390 10.13652 1.000 24.04139 87 ASP A O 1
ATOM 698 N N . ILE A 1 88 ? 7.70217 8.36964 12.39009 1.000 15.51303 88 ILE A N 1
ATOM 699 C CA . ILE A 1 88 ? 8.36734 7.07342 12.51092 1.000 19.55647 88 ILE A CA 1
ATOM 700 C C . ILE A 1 88 ? 7.39920 5.94310 12.20195 1.000 14.90849 88 ILE A C 1
ATOM 701 O O . ILE A 1 88 ? 7.77926 4.93039 11.59888 1.000 18.20471 88 ILE A O 1
ATOM 706 N N . TYR A 1 89 ? 6.14930 6.07516 12.64949 1.000 14.59662 89 TYR A N 1
ATOM 707 C CA . TYR A 1 89 ? 5.14917 5.01009 12.53883 1.000 12.64107 89 TYR A CA 1
ATOM 708 C C . TYR A 1 89 ? 3.90112 5.59017 11.88845 1.000 13.52999 89 TYR A C 1
ATOM 709 O O . TYR A 1 89 ? 2.83324 5.62879 12.49604 1.000 13.56898 89 TYR A O 1
ATOM 718 N N . PRO A 1 90 ? 4.00486 6.04871 10.64418 1.000 15.18944 90 PRO A N 1
ATOM 719 C CA . PRO A 1 90 ? 2.87129 6.73933 10.01805 1.000 17.18613 90 PRO A CA 1
ATOM 720 C C . PRO A 1 90 ? 1.63367 5.86016 9.95335 1.000 14.09514 90 PRO A C 1
ATOM 721 O O . PRO A 1 90 ? 1.68672 4.69387 9.54610 1.000 16.65817 90 PRO A O 1
ATOM 725 N N . GLY A 1 91 ? 0.50811 6.43322 10.35677 1.000 14.12019 91 GLY A N 1
ATOM 726 C CA . GLY A 1 91 ? -0.75103 5.72866 10.31077 1.000 16.18799 91 GLY A CA 1
ATOM 727 C C . GLY A 1 91 ? -0.98906 4.71619 11.41120 1.000 17.85527 91 GLY A C 1
ATOM 728 O O . GLY A 1 91 ? -2.08056 4.14909 11.46677 1.000 22.49180 91 GLY A O 1
ATOM 729 N N . GLN A 1 92 ? -0.01455 4.46934 12.28707 1.000 15.09333 92 GLN A N 1
ATOM 730 C CA . GLN A 1 92 ? -0.11531 3.44334 13.31644 1.000 14.86974 92 GLN A CA 1
ATOM 731 C C . GLN A 1 92 ? -0.72144 3.99408 14.60440 1.000 10.83003 92 GLN A C 1
ATOM 732 O O . GLN A 1 92 ? -0.59963 5.18276 14.91838 1.000 14.47010 92 GLN A O 1
ATOM 738 N N . THR A 1 93 ? -1.39593 3.11512 15.34750 1.000 14.86599 93 THR A N 1
ATOM 739 C CA . THR A 1 93 ? -2.01193 3.48880 16.60803 1.000 12.30386 93 THR A CA 1
ATOM 740 C C . THR A 1 93 ? -1.68021 2.57588 17.77193 1.000 11.57002 93 THR A C 1
ATOM 741 O O . THR A 1 93 ? -1.91549 2.97379 18.91721 1.000 16.81379 93 THR A O 1
ATOM 745 N N . GLN A 1 94 ? -1.13652 1.38944 17.53092 1.000 13.72197 94 GLN A N 1
ATOM 746 C CA . GLN A 1 94 ? -0.86173 0.43621 18.59821 1.000 14.84328 94 GLN A CA 1
ATOM 747 C C . GLN A 1 94 ? 0.64090 0.43265 18.86054 1.000 14.13157 94 GLN A C 1
ATOM 748 O O . GLN A 1 94 ? 1.43594 0.18926 17.94750 1.000 16.82389 94 GLN A O 1
ATOM 754 N N . PHE A 1 95 ? 1.02210 0.67531 20.11221 1.000 12.51044 95 PHE A N 1
ATOM 755 C CA . PHE A 1 95 ? 2.42890 0.81960 20.45980 1.000 13.24090 95 PHE A CA 1
ATOM 756 C C . PHE A 1 95 ? 2.74618 0.05905 21.73041 1.000 16.23573 95 PHE A C 1
ATOM 757 O O . PHE A 1 95 ? 1.86727 -0.44830 22.43092 1.000 16.49455 95 PHE A O 1
ATOM 765 N N . TYR A 1 96 ? 4.04268 -0.00058 22.00345 1.000 13.77105 96 TYR A N 1
ATOM 766 C CA . TYR A 1 96 ? 4.60231 -0.78430 23.09103 1.000 12.34725 96 TYR A CA 1
ATOM 767 C C . TYR A 1 96 ? 5.64518 0.05435 23.79714 1.000 12.30053 96 TYR A C 1
ATOM 768 O O . TYR A 1 96 ? 6.57078 0.57049 23.15741 1.000 14.30887 96 TYR A O 1
ATOM 777 N N . VAL A 1 97 ? 5.48878 0.17186 25.10449 1.000 12.59989 97 VAL A N 1
ATOM 778 C CA . VAL A 1 97 ? 6.37800 0.96621 25.93803 1.000 10.81151 97 VAL A CA 1
ATOM 779 C C . VAL A 1 97 ? 7.45586 0.05573 26.50257 1.000 14.25007 97 VAL A C 1
ATOM 780 O O . VAL A 1 97 ? 7.15230 -0.98784 27.09273 1.000 13.76931 97 VAL A O 1
ATOM 784 N N . ILE A 1 98 ? 8.70875 0.45453 26.34473 1.000 12.40867 98 ILE A N 1
ATOM 785 C CA . ILE A 1 98 ? 9.83053 -0.23945 26.96038 1.000 11.89033 98 ILE A CA 1
ATOM 786 C C . ILE A 1 98 ? 10.48901 0.74593 27.91382 1.000 10.99554 98 ILE A C 1
ATOM 787 O O . ILE A 1 98 ? 11.02745 1.76985 27.47804 1.000 10.67025 98 ILE A O 1
ATOM 792 N N . GLU A 1 99 ? 10.43937 0.45146 29.21436 1.000 13.02703 99 GLU A N 1
ATOM 793 C CA . GLU A 1 99 ? 11.11952 1.24893 30.22593 1.000 13.05394 99 GLU A CA 1
ATOM 794 C C . GLU A 1 99 ? 12.45086 0.59287 30.54253 1.000 12.41001 99 GLU A C 1
ATOM 795 O O . GLU A 1 99 ? 12.54497 -0.63493 30.61390 1.000 13.64769 99 GLU A O 1
ATOM 801 N N . PHE A 1 100 ? 13.48111 1.40396 30.73639 1.000 12.68468 100 PHE A N 1
ATOM 802 C CA . PHE A 1 100 ? 14.81418 0.82536 30.81210 1.000 11.48763 100 PHE A CA 1
ATOM 803 C C . PHE A 1 100 ? 15.72065 1.74308 31.60690 1.000 15.82531 100 PHE A C 1
ATOM 804 O O . PHE A 1 100 ? 15.38896 2.89803 31.88607 1.000 16.58246 100 PHE A O 1
ATOM 812 N N . LYS A 1 101 ? 16.86117 1.18810 31.99931 1.000 13.99995 101 LYS A N 1
ATOM 813 C CA . LYS A 1 101 ? 17.95304 1.94782 32.57879 1.000 18.70272 101 LYS A CA 1
ATOM 814 C C . LYS A 1 101 ? 19.23991 1.56995 31.86361 1.000 15.57600 101 LYS A C 1
ATOM 815 O O . LYS A 1 101 ? 19.43142 0.42097 31.46237 1.000 15.22112 101 LYS A O 1
ATOM 821 N N . CYS A 1 102 ? 20.10548 2.55042 31.69501 1.000 19.69149 102 CYS A N 1
ATOM 822 C CA . CYS A 1 102 ? 21.38585 2.36744 31.04134 1.000 22.05195 102 CYS A CA 1
ATOM 823 C C . CYS A 1 102 ? 22.35854 1.86171 32.10763 1.000 20.19313 102 CYS A C 1
ATOM 824 O O . CYS A 1 102 ? 22.45929 2.45909 33.18370 1.000 24.21711 102 CYS A O 1
ATOM 827 N N . LEU A 1 103 ? 22.99290 0.71248 31.85926 1.000 19.78565 103 LEU A N 1
ATOM 828 C CA . LEU A 1 103 ? 23.85819 0.03789 32.83753 1.000 18.81659 103 LEU A CA 1
ATOM 829 C C . LEU A 1 103 ? 25.27711 0.61335 32.86183 1.000 24.75253 103 LEU A C 1
ATOM 830 O O . LEU A 1 103 ? 25.76680 1.13244 31.85505 1.000 24.15024 103 LEU A O 1
ATOM 836 N N . PRO B 1 3 ? 17.81992 27.74377 9.24762 1.000 28.93223 3 PRO B N 1
ATOM 837 C CA . PRO B 1 3 ? 16.57247 27.38215 8.56170 1.000 33.92019 3 PRO B CA 1
ATOM 838 C C . PRO B 1 3 ? 16.89618 26.73857 7.21930 1.000 31.91065 3 PRO B C 1
ATOM 839 O O . PRO B 1 3 ? 17.94024 27.05181 6.65777 1.000 29.31196 3 PRO B O 1
ATOM 843 N N . ASN B 1 4 ? 16.01788 25.87609 6.70911 1.000 26.70619 4 ASN B N 1
ATOM 844 C CA . ASN B 1 4 ? 16.22310 25.21045 5.42614 1.000 26.68287 4 ASN B CA 1
ATOM 845 C C . ASN B 1 4 ? 15.49681 25.92546 4.29270 1.000 24.52442 4 ASN B C 1
ATOM 846 O O . ASN B 1 4 ? 14.43073 26.51624 4.49199 1.000 27.84315 4 ASN B O 1
ATOM 851 N N . ASP B 1 5 ? 16.10213 25.90560 3.10334 1.000 17.92210 5 ASP B N 1
ATOM 852 C CA . ASP B 1 5 ? 15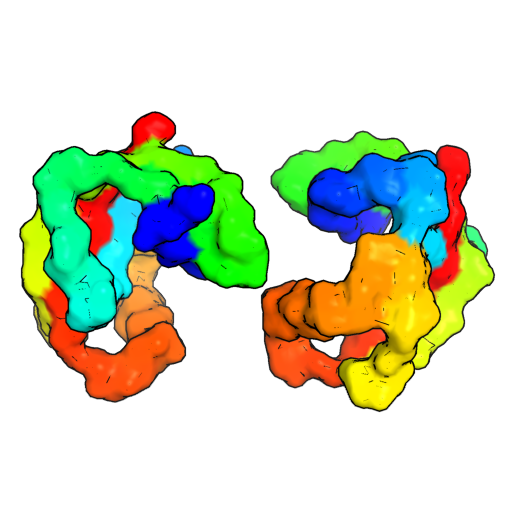.43540 26.45781 1.93350 1.000 18.68055 5 ASP B CA 1
ATOM 853 C C . ASP B 1 5 ? 14.50560 25.44377 1.28450 1.000 20.43028 5 ASP B C 1
ATOM 854 O O . ASP B 1 5 ? 13.50730 25.81550 0.66496 1.000 20.23084 5 ASP B O 1
ATOM 859 N N . ILE B 1 6 ? 14.80284 24.15845 1.44561 1.000 16.89811 6 ILE B N 1
ATOM 860 C CA . ILE B 1 6 ? 14.05416 23.09758 0.79316 1.000 19.34250 6 ILE B CA 1
ATOM 861 C C . ILE B 1 6 ? 14.22439 21.85705 1.65336 1.000 12.26344 6 ILE B C 1
ATOM 862 O O . ILE B 1 6 ? 15.20073 21.72535 2.39505 1.000 14.66533 6 ILE B O 1
ATOM 867 N N . THR B 1 7 ? 13.26507 20.94278 1.57350 1.000 12.22643 7 THR B N 1
ATOM 868 C CA . THR B 1 7 ? 13.36503 19.69676 2.30919 1.000 12.92476 7 THR B CA 1
ATOM 869 C C . THR B 1 7 ? 13.14341 18.52425 1.37485 1.000 13.07495 7 THR B C 1
ATOM 870 O O . THR B 1 7 ? 12.58733 18.66544 0.28357 1.000 14.97321 7 THR B O 1
ATOM 874 N N . PHE B 1 8 ? 13.58798 17.36136 1.82981 1.000 13.79492 8 PHE B N 1
ATOM 875 C CA . PHE B 1 8 ? 13.31932 16.08248 1.19705 1.000 13.49361 8 PHE B CA 1
ATOM 876 C C . PHE B 1 8 ? 12.86429 15.10681 2.26889 1.000 9.96466 8 PHE B C 1
ATOM 877 O O . PHE B 1 8 ? 13.33448 15.15093 3.41057 1.000 14.17633 8 PHE B O 1
ATOM 885 N N . PHE B 1 9 ? 11.99783 14.17687 1.88443 1.000 13.54978 9 PHE B N 1
ATOM 886 C CA . PHE B 1 9 ? 11.70584 13.08294 2.79124 1.000 12.30039 9 PHE B CA 1
ATOM 887 C C . PHE B 1 9 ? 13.00924 12.39988 3.18816 1.000 16.14230 9 PHE B C 1
ATOM 888 O O . PHE B 1 9 ? 13.90557 12.19508 2.36588 1.000 15.91266 9 PHE B O 1
ATOM 896 N N . GLN B 1 10 ? 13.11502 12.05168 4.46399 1.000 14.12616 10 GLN B N 1
ATOM 897 C CA . GLN B 1 10 ? 14.39354 11.57573 4.97384 1.000 16.06578 10 GLN B CA 1
ATOM 898 C C . GLN B 1 10 ? 14.84336 10.26385 4.33041 1.000 12.76363 10 GLN B C 1
ATOM 899 O O . GLN B 1 10 ? 16.05417 9.98327 4.29944 1.000 15.05665 10 GLN B O 1
ATOM 905 N N . ARG B 1 11 ? 13.92500 9.49335 3.74193 1.000 16.17288 11 ARG B N 1
ATOM 906 C CA . ARG B 1 11 ? 14.35327 8.27390 3.06559 1.000 16.21894 11 ARG B CA 1
ATOM 907 C C . ARG B 1 11 ? 15.24734 8.55703 1.86457 1.000 18.77231 11 ARG B C 1
ATOM 908 O O . ARG B 1 11 ? 15.86279 7.62083 1.34078 1.000 22.38335 11 ARG B O 1
ATOM 916 N N . PHE B 1 12 ? 15.33934 9.81392 1.42588 1.000 13.35218 12 PHE B N 1
ATOM 917 C CA . PHE B 1 12 ? 16.17299 10.18822 0.28810 1.000 13.21414 12 PHE B CA 1
ATOM 918 C C . PHE B 1 12 ? 17.53876 10.72498 0.69247 1.000 16.61381 12 PHE B C 1
ATOM 919 O O . PHE B 1 12 ? 18.36620 10.99788 -0.18577 1.000 13.10586 12 PHE B O 1
ATOM 927 N N . GLN B 1 13 ? 17.77318 10.90993 1.99056 1.000 17.69292 13 GLN B N 1
ATOM 928 C CA . GLN B 1 13 ? 18.98992 11.55331 2.47063 1.000 15.44852 13 GLN B CA 1
ATOM 929 C C . GLN B 1 13 ? 20.24407 10.86455 1.93429 1.000 14.53608 13 GLN B C 1
ATOM 930 O O . GLN B 1 13 ? 21.13095 11.51058 1.36501 1.000 14.48802 13 GLN B O 1
ATOM 936 N N . ASP B 1 14 ? 20.33238 9.54496 2.10148 1.000 14.53136 14 ASP B N 1
ATOM 937 C CA . ASP B 1 14 ? 21.55392 8.84601 1.70636 1.000 14.91228 14 ASP B CA 1
ATOM 938 C C . ASP B 1 14 ? 21.75756 8.89835 0.19463 1.000 14.60855 14 ASP B C 1
ATOM 939 O O . ASP B 1 14 ? 22.88584 9.09636 -0.27328 1.000 13.71590 14 ASP B O 1
ATOM 944 N N . ASP B 1 15 ? 20.67776 8.73477 -0.59020 1.000 12.95491 15 ASP B N 1
ATOM 945 C CA . ASP B 1 15 ? 20.81329 8.83610 -2.04209 1.000 13.98475 15 ASP B CA 1
ATOM 946 C C . ASP B 1 15 ? 21.35752 10.20353 -2.43939 1.000 11.95544 15 ASP B C 1
ATOM 947 O O . ASP B 1 15 ? 22.14288 10.31377 -3.38474 1.000 13.74204 15 ASP B O 1
ATOM 952 N N . ILE B 1 16 ? 20.94317 11.25887 -1.73733 1.000 12.89820 16 ILE B N 1
ATOM 953 C CA . ILE B 1 16 ? 21.43880 12.59718 -2.05155 1.000 12.41302 16 ILE B CA 1
ATOM 954 C C . ILE B 1 16 ? 22.91165 12.73977 -1.66961 1.000 14.56219 16 ILE B C 1
ATOM 955 O O . ILE B 1 16 ? 23.73281 13.17742 -2.47993 1.000 13.37206 16 ILE B O 1
ATOM 960 N N . LEU B 1 17 ? 23.26552 12.38219 -0.42982 1.000 14.85738 17 LEU B N 1
ATOM 961 C CA . LEU B 1 17 ? 24.65529 12.48128 0.01303 1.000 14.81625 17 LEU B CA 1
ATOM 962 C C . LEU B 1 17 ? 25.58209 11.62948 -0.84671 1.000 16.46940 17 LEU B C 1
ATOM 963 O O . LEU B 1 17 ? 26.74757 11.99501 -1.06316 1.000 15.53197 17 LEU B O 1
ATOM 968 N N . ALA B 1 18 ? 25.10298 10.48297 -1.32067 1.000 11.48976 18 ALA B N 1
ATOM 969 C CA . ALA B 1 18 ? 25.92548 9.59409 -2.14522 1.000 13.32040 18 ALA B CA 1
ATOM 970 C C . ALA B 1 18 ? 25.99359 10.00660 -3.60892 1.000 19.26923 18 ALA B C 1
ATOM 971 O O . ALA B 1 18 ? 26.76020 9.40151 -4.36725 1.000 20.50231 18 ALA B O 1
ATOM 973 N N . GLY B 1 19 ? 25.22710 11.00668 -4.03099 1.000 13.80315 19 GLY B N 1
ATOM 974 C CA . GLY B 1 19 ? 25.23541 11.41156 -5.41891 1.000 16.43369 19 GLY B CA 1
ATOM 975 C C . GLY B 1 19 ? 24.41842 10.52976 -6.33468 1.000 13.35458 19 GLY B C 1
ATOM 976 O O . GLY B 1 19 ? 24.52069 10.67116 -7.55827 1.000 16.59421 19 GLY B O 1
ATOM 977 N N . ARG B 1 20 ? 23.60384 9.63124 -5.78401 1.000 14.08463 20 ARG B N 1
ATOM 978 C CA . ARG B 1 20 ? 22.73517 8.81439 -6.61837 1.000 15.36686 20 ARG B CA 1
ATOM 979 C C . ARG B 1 20 ? 21.49940 9.57440 -7.05759 1.000 15.73719 20 ARG B C 1
ATOM 980 O O . ARG B 1 20 ? 20.96176 9.29560 -8.13981 1.000 17.55660 20 ARG B O 1
ATOM 988 N N . LYS B 1 21 ? 21.02530 10.51004 -6.24135 1.000 11.10584 21 LYS B N 1
ATOM 989 C CA . LYS B 1 21 ? 19.87178 11.33010 -6.59127 1.000 10.61772 21 LYS B CA 1
ATOM 990 C C . LYS B 1 21 ? 20.36634 12.75527 -6.78986 1.000 13.67599 21 LYS B C 1
ATOM 991 O O . LYS B 1 21 ? 20.88339 13.37241 -5.85384 1.000 15.37688 21 LYS B O 1
ATOM 997 N N . THR B 1 22 ? 20.24042 13.26285 -8.01444 1.000 11.96571 22 THR B N 1
ATOM 998 C CA . THR B 1 22 ? 20.73986 14.58338 -8.36281 1.000 11.84142 22 THR B CA 1
ATOM 999 C C . THR B 1 22 ? 19.67807 15.48116 -8.95863 1.000 12.38015 22 THR B C 1
ATOM 1000 O O . THR B 1 22 ? 20.01724 16.55574 -9.45984 1.000 12.65786 22 THR B O 1
ATOM 1004 N N . ILE B 1 23 ? 18.42268 15.04805 -8.98452 1.000 13.10890 23 ILE B N 1
ATOM 1005 C CA . ILE B 1 23 ? 17.32399 15.93995 -9.32269 1.000 11.51453 23 ILE B CA 1
ATOM 1006 C C . ILE B 1 23 ? 16.19540 15.73120 -8.32790 1.000 12.13874 23 ILE B C 1
ATOM 1007 O O . ILE B 1 23 ? 16.14086 14.73639 -7.60249 1.000 11.90881 23 ILE B O 1
ATOM 1012 N N . THR B 1 24 ? 15.28811 16.69738 -8.30158 1.000 11.26290 24 THR B N 1
ATOM 1013 C CA . THR B 1 24 ? 14.03531 16.53357 -7.59006 1.000 10.82246 24 THR B CA 1
ATOM 1014 C C . THR B 1 24 ? 12.94997 17.14656 -8.45766 1.000 9.37977 24 THR B C 1
ATOM 1015 O O . THR B 1 24 ? 13.20546 18.07109 -9.23260 1.000 13.52780 24 THR B O 1
ATOM 1019 N N . ILE B 1 25 ? 11.76810 16.54814 -8.40512 1.000 11.30463 25 ILE B N 1
ATOM 1020 C CA . ILE B 1 25 ? 10.64524 16.94930 -9.23275 1.000 11.85398 25 ILE B CA 1
ATOM 1021 C C . ILE B 1 25 ? 9.60727 17.53616 -8.29403 1.000 12.11820 25 ILE B C 1
ATOM 1022 O O . ILE B 1 25 ? 9.13077 16.84994 -7.38026 1.000 12.74713 25 ILE B O 1
ATOM 1027 N N . ARG B 1 26 ? 9.26522 18.80297 -8.51132 1.000 11.84009 26 ARG B N 1
ATOM 1028 C CA . ARG B 1 26 ? 8.45175 19.57256 -7.58424 1.000 13.29177 26 ARG B CA 1
ATOM 1029 C C . ARG B 1 26 ? 7.28572 20.18422 -8.34985 1.000 14.73082 26 ARG B C 1
ATOM 1030 O O . ARG B 1 26 ? 7.24434 20.16582 -9.57997 1.000 12.98044 26 ARG B O 1
ATOM 1038 N N . ASP B 1 27 ? 6.34140 20.73610 -7.61554 1.000 16.30379 27 ASP B N 1
ATOM 1039 C CA . ASP B 1 27 ? 5.20845 21.43263 -8.20657 1.000 14.64117 27 ASP B CA 1
ATOM 1040 C C . ASP B 1 27 ? 5.43303 22.95709 -8.18373 1.000 17.96393 27 ASP B C 1
ATOM 1041 O O . ASP B 1 27 ? 6.52545 23.44191 -7.87447 1.000 15.40990 27 ASP B O 1
ATOM 1046 N N . GLU B 1 28 ? 4.39797 23.72559 -8.53703 1.000 18.03310 28 GLU B N 1
ATOM 1047 C CA . GLU B 1 28 ? 4.55212 25.16785 -8.71830 1.000 19.05674 28 GLU B CA 1
ATOM 1048 C C . GLU B 1 28 ? 5.08608 25.85606 -7.45933 1.000 20.02025 28 GLU B C 1
ATOM 1049 O O . GLU B 1 28 ? 5.70939 26.94400 -7.55600 1.000 23.10190 28 GLU B O 1
ATOM 1051 N N . SER B 1 29 ? 4.87685 25.22163 -6.27803 1.000 18.75163 29 SER B N 1
ATOM 1052 C CA . SER B 1 29 ? 5.35088 25.78742 -5.01101 1.000 21.27409 29 SER B CA 1
ATOM 1053 C C . SER B 1 29 ? 6.82367 26.05466 -5.02077 1.000 24.16294 29 SER B C 1
ATOM 1054 O O . SER B 1 29 ? 7.27141 27.03946 -4.43415 1.000 28.37078 29 SER B O 1
ATOM 1057 N N . GLU B 1 30 ? 7.57466 25.26094 -5.74782 1.000 17.80848 30 GLU B N 1
ATOM 1058 C CA . GLU B 1 30 ? 9.02697 25.33319 -5.70621 1.000 21.47296 30 GLU B CA 1
ATOM 1059 C C . GLU B 1 30 ? 9.62826 25.58528 -7.09293 1.000 18.84276 30 GLU B C 1
ATOM 1060 O O . GLU B 1 30 ? 10.80266 25.27726 -7.36063 1.000 20.21942 30 GLU B O 1
ATOM 1066 N N . SER B 1 31 ? 8.84705 26.20639 -7.97220 1.000 17.34004 31 SER B N 1
ATOM 1067 C CA . SER B 1 31 ? 9.31556 26.51576 -9.30449 1.000 17.17349 31 SER B CA 1
ATOM 1068 C C . SER B 1 31 ? 10.20461 27.73701 -9.31295 1.000 17.08809 31 SER B C 1
ATOM 1069 O O . SER B 1 31 ? 10.71203 28.08038 -10.38185 1.000 23.23177 31 SER B O 1
ATOM 1072 N N . HIS B 1 32 ? 10.42355 28.37260 -8.15189 1.000 15.00970 32 HIS B N 1
ATOM 1073 C CA . HIS B 1 32 ? 11.21806 29.59165 -8.08667 1.000 16.20066 32 HIS B CA 1
ATOM 1074 C C . HIS B 1 32 ? 12.70706 29.30987 -7.94338 1.000 14.86832 32 HIS B C 1
ATOM 1075 O O . HIS B 1 32 ? 13.51766 30.22256 -8.12700 1.000 16.68254 32 HIS B O 1
ATOM 1082 N N . PHE B 1 33 ? 13.08668 28.09378 -7.57151 1.000 15.30918 33 PHE B N 1
ATOM 1083 C CA . PHE B 1 33 ? 14.50608 27.76160 -7.52107 1.000 14.93014 33 PHE B CA 1
ATOM 1084 C C . PHE B 1 33 ? 15.10272 27.78562 -8.92463 1.000 15.64872 33 PHE B C 1
ATOM 1085 O O . PHE B 1 33 ? 14.43861 27.45956 -9.91262 1.000 15.28402 33 PHE B O 1
ATOM 1093 N N . LYS B 1 34 ? 16.37120 28.18489 -9.01581 1.000 16.52523 34 LYS B N 1
ATOM 1094 C CA . LYS B 1 34 ? 16.97795 28.39809 -10.32424 1.000 16.53146 34 LYS B CA 1
ATOM 1095 C C . LYS B 1 34 ? 18.48175 28.15951 -10.26249 1.000 11.94523 34 LYS B C 1
ATOM 1096 O O . LYS B 1 34 ? 19.08742 28.15636 -9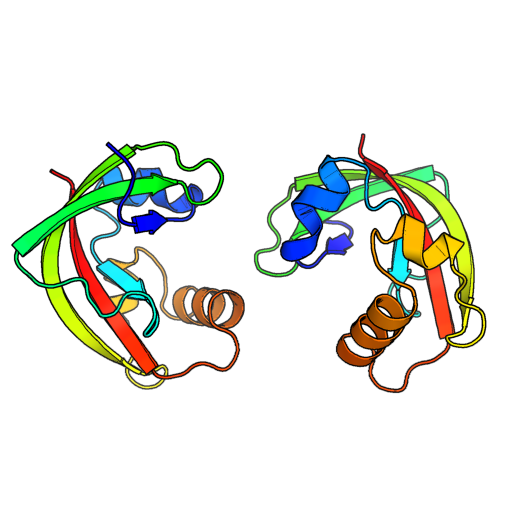.18430 1.000 12.02507 34 LYS B O 1
ATOM 1102 N N . THR B 1 35 ? 19.06986 27.94713 -11.44782 1.000 13.99882 35 THR B N 1
ATOM 1103 C CA . THR B 1 35 ? 20.50249 27.69658 -11.57223 1.000 15.75055 35 THR B CA 1
ATOM 1104 C C . THR B 1 35 ? 21.30774 28.73574 -10.80954 1.000 15.36146 35 THR B C 1
ATOM 1105 O O . THR B 1 35 ? 21.05779 29.94383 -10.90657 1.000 16.12198 35 THR B O 1
ATOM 1109 N N . GLY B 1 36 ? 22.25691 28.24825 -10.02763 1.000 13.08034 36 GLY B N 1
ATOM 1110 C CA . GLY B 1 36 ? 23.12010 29.08121 -9.22635 1.000 15.44129 36 GLY B CA 1
ATOM 1111 C C . GLY B 1 36 ? 22.69002 29.22576 -7.78218 1.000 14.39328 36 GLY B C 1
ATOM 1112 O O . GLY B 1 36 ? 23.50346 29.64076 -6.95119 1.000 15.73325 36 GLY B O 1
ATOM 1113 N N . ASP B 1 37 ? 21.43932 28.89075 -7.45887 1.000 13.00870 37 ASP B N 1
ATOM 1114 C CA . ASP B 1 37 ? 20.98170 28.99819 -6.08613 1.000 14.10858 37 ASP B CA 1
ATOM 1115 C C . ASP B 1 37 ? 21.77007 28.04063 -5.20982 1.000 15.78869 37 ASP B C 1
ATOM 1116 O O . ASP B 1 37 ? 22.03343 26.89500 -5.59091 1.000 13.89323 37 ASP B O 1
ATOM 1121 N N . VAL B 1 38 ? 22.15337 28.51445 -4.03157 1.000 13.41959 38 VAL B N 1
ATOM 1122 C CA . VAL B 1 38 ? 22.77891 27.67224 -3.02361 1.000 10.71350 38 VAL B CA 1
ATOM 1123 C C . VAL B 1 38 ? 21.77976 27.52190 -1.88710 1.000 14.00350 38 VAL B C 1
ATOM 1124 O O . VAL B 1 38 ? 21.38858 28.51249 -1.25366 1.000 18.38399 38 VAL B O 1
ATOM 1128 N N . LEU B 1 39 ? 21.35214 26.29004 -1.63964 1.000 14.88601 39 LEU B N 1
ATOM 1129 C CA . LEU B 1 39 ? 20.19506 26.03312 -0.79374 1.000 13.47404 39 LEU B CA 1
ATOM 1130 C C . LEU B 1 39 ? 20.55990 25.12446 0.37238 1.000 13.10387 39 LEU B C 1
ATOM 1131 O O . LEU B 1 39 ? 21.21446 24.09281 0.19145 1.000 13.51034 39 LEU B O 1
ATOM 1136 N N . ARG B 1 40 ? 20.08872 25.47193 1.56917 1.000 15.34785 40 ARG B N 1
ATOM 1137 C CA . ARG B 1 40 ? 20.23606 24.56990 2.70624 1.000 17.49349 40 ARG B CA 1
ATOM 1138 C C . ARG B 1 40 ? 19.09857 23.55677 2.66764 1.000 14.09909 40 ARG B C 1
ATOM 1139 O O . ARG B 1 40 ? 17.93124 23.93542 2.52322 1.000 15.83853 40 ARG B O 1
ATOM 1147 N N . VAL B 1 41 ? 19.43496 22.27491 2.80024 1.000 14.03776 41 VAL B N 1
ATOM 1148 C CA . VAL B 1 41 ? 18.48692 21.17541 2.60530 1.000 13.88639 41 VAL B CA 1
ATOM 1149 C C . VAL B 1 41 ? 18.30707 20.46536 3.93670 1.000 15.19854 41 VAL B C 1
ATOM 1150 O O . VAL B 1 41 ? 19.28575 20.05010 4.56158 1.000 15.18792 41 VAL B O 1
ATOM 1154 N N . GLY B 1 42 ? 17.05364 20.27766 4.35286 1.000 13.73497 42 GLY B N 1
ATOM 1155 C CA . GLY B 1 42 ? 16.74870 19.55220 5.56316 1.000 15.26924 42 GLY B CA 1
ATOM 1156 C C . GLY B 1 42 ? 15.79769 18.39577 5.28554 1.000 12.79200 42 GLY B C 1
ATOM 1157 O O . GLY B 1 42 ? 15.23899 18.26136 4.19015 1.000 13.38891 42 GLY B O 1
ATOM 1158 N N . ARG B 1 43 ? 15.61760 17.55629 6.30213 1.000 13.75592 43 ARG B N 1
ATOM 1159 C CA . ARG B 1 43 ? 14.64300 16.47801 6.21895 1.000 16.50082 43 ARG B CA 1
ATOM 1160 C C . ARG B 1 43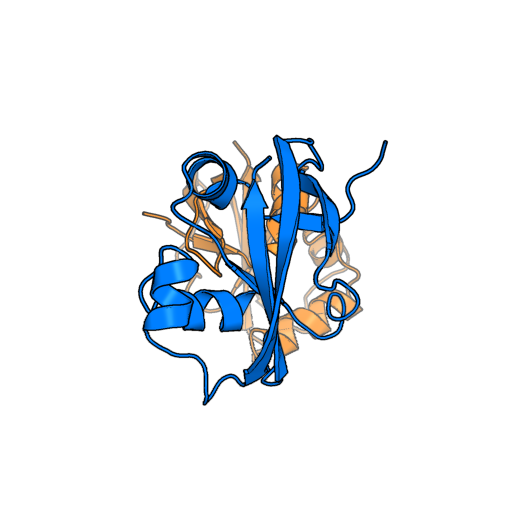 ? 13.24206 17.02756 6.42428 1.000 16.34488 43 ARG B C 1
ATOM 1161 O O . ARG B 1 43 ? 13.01869 17.90444 7.26311 1.000 14.93029 43 ARG B O 1
ATOM 1169 N N . PHE B 1 44 ? 12.30001 16.51451 5.62744 1.000 12.58358 44 PHE B N 1
ATOM 1170 C CA . PHE B 1 44 ? 10.90204 16.90309 5.77345 1.000 14.18179 44 PHE B CA 1
ATOM 1171 C C . PHE B 1 44 ? 10.40167 16.64897 7.18751 1.000 17.38768 44 PHE B C 1
ATOM 1172 O O . PHE B 1 44 ? 9.67989 17.47623 7.76016 1.000 16.10708 44 PHE B O 1
ATOM 1180 N N . GLU B 1 45 ? 10.77756 15.50636 7.76123 1.000 13.54115 45 GLU B N 1
ATOM 1181 C CA . GLU B 1 45 ? 10.13155 15.01864 8.97445 1.000 14.80168 45 GLU B CA 1
ATOM 1182 C C . GLU B 1 45 ? 10.47705 15.86025 10.19357 1.000 16.45728 45 GLU B C 1
ATOM 1183 O O . GLU B 1 45 ? 9.60547 16.14649 11.02284 1.000 14.68478 45 GLU B O 1
ATOM 1189 N N . ASP B 1 46 ? 11.73173 16.27082 10.33113 1.000 16.95380 46 ASP B N 1
ATOM 1190 C CA . ASP B 1 46 ? 12.13480 17.02171 11.50839 1.000 18.50932 46 ASP B CA 1
ATOM 1191 C C . ASP B 1 46 ? 12.80628 18.34344 11.17456 1.000 20.14146 46 ASP B C 1
ATOM 1192 O O . ASP B 1 46 ? 13.29921 19.01689 12.08743 1.000 19.66160 46 ASP B O 1
ATOM 1197 N N . ASP B 1 47 ? 12.86230 18.72259 9.89913 1.000 16.29171 47 ASP B N 1
ATOM 1198 C CA . ASP B 1 47 ? 13.55929 19.93433 9.47481 1.000 21.39552 47 ASP B CA 1
ATOM 1199 C C . ASP B 1 47 ? 15.04684 19.90462 9.81459 1.000 18.38239 47 ASP B C 1
ATOM 1200 O O . ASP B 1 47 ? 15.69321 20.95283 9.85952 1.000 22.47209 47 ASP B O 1
ATOM 1205 N N . GLY B 1 48 ? 15.60837 18.71848 10.03154 1.000 18.10667 48 GLY B N 1
ATOM 1206 C CA . GLY B 1 48 ? 17.02334 18.60675 10.34861 1.000 17.43263 48 GLY B CA 1
ATOM 1207 C C . GLY B 1 48 ? 17.89380 18.81746 9.11598 1.000 22.43436 48 GLY B C 1
ATOM 1208 O O . GLY B 1 48 ? 17.77051 18.07406 8.12885 1.000 18.55493 48 GLY B O 1
ATOM 1209 N N . TYR B 1 49 ? 18.79742 19.80354 9.16898 1.000 21.25828 49 TYR B N 1
ATOM 1210 C CA . TYR B 1 49 ? 19.76448 20.02652 8.09828 1.000 18.70606 49 TYR B CA 1
ATOM 1211 C C . TYR B 1 49 ? 20.57880 18.77318 7.80464 1.000 17.85683 49 TYR B C 1
ATOM 1212 O O . TYR B 1 49 ? 21.03399 18.08286 8.71821 1.000 20.27761 49 TYR B O 1
ATOM 1221 N N . PHE B 1 50 ? 20.82238 18.50716 6.51697 1.000 16.35724 50 PHE B N 1
ATOM 1222 C CA . PHE B 1 50 ? 21.79999 17.47768 6.18180 1.000 17.88463 50 PHE B CA 1
ATOM 1223 C C . PHE B 1 50 ? 22.73044 17.81150 5.02651 1.000 18.18633 50 PHE B C 1
ATOM 1224 O O . PHE B 1 50 ? 23.72529 17.10155 4.85363 1.000 16.03682 50 PHE B O 1
ATOM 1232 N N . CYS B 1 51 ? 22.45545 18.82124 4.20915 1.000 15.39477 51 CYS B N 1
ATOM 1233 C CA . CYS B 1 51 ? 23.44411 19.22339 3.21886 1.000 17.29180 51 CYS B CA 1
ATOM 1234 C C . CYS B 1 51 ? 23.05912 20.56225 2.60844 1.000 15.79485 51 CYS B C 1
ATOM 1235 O O . CYS B 1 51 ? 21.94125 21.05278 2.77358 1.000 14.52781 51 CYS B O 1
ATOM 1238 N N . THR B 1 52 ? 24.01975 21.15819 1.91473 1.000 13.55207 52 THR B N 1
ATOM 1239 C CA . THR B 1 52 ? 23.79915 22.35766 1.12716 1.000 11.75316 52 THR B CA 1
ATOM 1240 C C . THR B 1 52 ? 23.99051 21.96384 -0.32418 1.000 14.85172 52 THR B C 1
ATOM 1241 O O . THR B 1 52 ? 24.99796 21.33337 -0.66596 1.000 15.53400 52 THR B O 1
ATOM 1245 N N . ILE B 1 53 ? 23.01545 22.29673 -1.16458 1.000 12.69882 53 ILE B N 1
ATOM 1246 C CA . ILE B 1 53 ? 23.07417 21.97725 -2.58640 1.000 13.33769 53 ILE B CA 1
ATOM 1247 C C . ILE B 1 53 ? 23.24369 23.24876 -3.39766 1.000 13.59697 53 ILE B C 1
ATOM 1248 O O . ILE B 1 53 ? 22.85912 24.35011 -2.97760 1.000 14.75183 53 ILE B O 1
ATOM 1253 N N . GLU B 1 54 ? 23.83927 23.09320 -4.57205 1.000 10.87361 54 GLU B N 1
ATOM 1254 C CA . GLU B 1 54 ? 23.84000 24.12421 -5.59202 1.000 11.95675 54 GLU B CA 1
ATOM 1255 C C . GLU B 1 54 ? 22.96613 23.65714 -6.74634 1.000 12.56648 54 GLU B C 1
ATOM 1256 O O . GLU B 1 54 ? 23.14274 22.53833 -7.25317 1.000 11.58589 54 GLU B O 1
ATOM 1262 N N . VAL B 1 55 ? 22.00910 24.49822 -7.14115 1.000 12.67447 55 VAL B N 1
ATOM 1263 C CA . VAL B 1 55 ? 21.17955 24.18897 -8.29838 1.000 10.07751 55 VAL B CA 1
ATOM 1264 C C . VAL B 1 55 ? 21.99907 24.36525 -9.56620 1.000 12.76466 55 VAL B C 1
ATOM 1265 O O . VAL B 1 55 ? 22.59680 25.42930 -9.80322 1.000 14.90791 55 VAL B O 1
ATOM 1269 N N . THR B 1 56 ? 22.03349 23.31579 -10.39225 1.000 13.57971 56 THR B N 1
ATOM 1270 C CA . THR B 1 56 ? 22.83167 23.32053 -11.60901 1.000 13.25795 56 THR B CA 1
ATOM 1271 C C . THR B 1 56 ? 22.02457 23.46357 -12.89060 1.000 12.60948 56 THR B C 1
ATOM 1272 O O . THR B 1 56 ? 22.60053 23.84225 -13.91356 1.000 18.68032 56 THR B O 1
ATOM 1276 N N . ALA B 1 57 ? 20.72549 23.16115 -12.87113 1.000 12.16586 57 ALA B N 1
ATOM 1277 C CA . ALA B 1 57 ? 19.85749 23.34170 -14.02855 1.000 15.10886 57 ALA B CA 1
ATOM 1278 C C . ALA B 1 57 ? 18.42419 23.22148 -13.54432 1.000 13.76274 57 ALA B C 1
ATOM 1279 O O . ALA B 1 57 ? 18.16038 22.61459 -12.50400 1.000 13.21250 57 ALA B O 1
ATOM 1281 N N . THR B 1 58 ? 17.50298 23.83056 -14.29234 1.000 13.46346 58 THR B N 1
ATOM 1282 C CA . THR B 1 58 ? 16.07622 23.64612 -14.06133 1.000 13.22784 58 THR B CA 1
ATOM 1283 C C . THR B 1 58 ? 15.37058 23.52003 -15.40272 1.000 15.65713 58 THR B C 1
ATOM 1284 O O . THR B 1 58 ? 15.86866 23.98179 -16.43233 1.000 17.23532 58 THR B O 1
ATOM 1288 N N . SER B 1 59 ? 14.19839 22.88468 -15.36962 1.000 14.94464 59 SER B N 1
ATOM 1289 C CA . SER B 1 59 ? 13.35917 22.71316 -16.55118 1.000 12.27499 59 SER B CA 1
ATOM 1290 C C . SER B 1 59 ? 11.94406 22.38939 -16.09950 1.000 14.55348 59 SER B C 1
ATOM 1291 O O . SER B 1 59 ? 11.70388 22.05532 -14.94225 1.000 15.11537 59 SER B O 1
ATOM 1294 N N . THR B 1 60 ? 11.00156 22.51446 -17.02336 1.000 14.32458 60 THR B N 1
ATOM 1295 C CA . THR B 1 60 ? 9.64430 22.06438 -16.76642 1.000 15.93399 60 THR B CA 1
ATOM 1296 C C . THR B 1 60 ? 9.45775 20.68168 -17.37511 1.000 12.29797 60 THR B C 1
ATOM 1297 O O . THR B 1 60 ? 10.14177 20.30827 -18.32908 1.000 17.54862 60 THR B O 1
ATOM 1301 N N . VAL B 1 61 ? 8.53080 19.91177 -16.80244 1.000 11.77497 61 VAL B N 1
ATOM 1302 C CA . VAL B 1 61 ? 8.24311 18.57000 -17.29617 1.000 11.23238 61 VAL B CA 1
ATOM 1303 C C . VAL B 1 61 ? 6.78380 18.26673 -16.97598 1.000 13.75943 61 VAL B C 1
ATOM 1304 O O . VAL B 1 61 ? 6.16772 18.90888 -16.12940 1.000 13.81513 61 VAL B O 1
ATOM 1308 N N . THR B 1 62 ? 6.21506 17.30148 -17.68179 1.000 12.61360 62 THR B N 1
ATOM 1309 C CA . THR B 1 62 ? 4.87718 16.81962 -17.35552 1.000 10.99057 62 THR B CA 1
ATOM 1310 C C . THR B 1 62 ? 4.94571 15.32866 -17.05229 1.000 11.19716 62 THR B C 1
ATOM 1311 O O . THR B 1 62 ? 5.93213 14.65494 -17.35544 1.000 12.28777 62 THR B O 1
ATOM 1315 N N . LEU B 1 63 ? 3.88120 14.81451 -16.43075 1.000 11.89871 63 LEU B N 1
ATOM 1316 C CA . LEU B 1 63 ? 3.86906 13.40453 -16.05696 1.000 11.21283 63 LEU B CA 1
ATOM 1317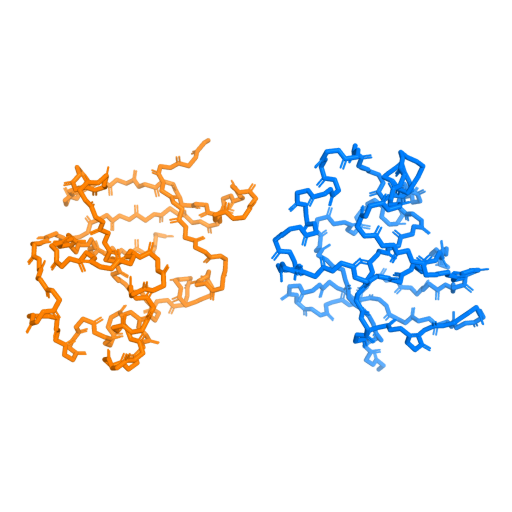 C C . LEU B 1 63 ? 4.20795 12.50199 -17.23272 1.000 13.46340 63 LEU B C 1
ATOM 1318 O O . LEU B 1 63 ? 4.98395 11.54608 -17.09407 1.000 15.16351 63 LEU B O 1
ATOM 1323 N N . ASP B 1 64 ? 3.63405 12.79208 -18.39715 1.000 12.61663 64 ASP B N 1
ATOM 1324 C CA . ASP B 1 64 ? 3.80649 11.98167 -19.59394 1.000 11.74001 64 ASP B CA 1
ATOM 1325 C C . ASP B 1 64 ? 5.10510 12.25520 -20.33650 1.000 13.28528 64 ASP B C 1
ATOM 1326 O O . ASP B 1 64 ? 5.40873 11.54006 -21.29617 1.000 13.98482 64 ASP B O 1
ATOM 1331 N N . THR B 1 65 ? 5.89031 13.23800 -19.89973 1.000 13.19625 65 THR B N 1
ATOM 1332 C CA . THR B 1 65 ? 7.18883 13.51479 -20.50236 1.000 12.46512 65 THR B CA 1
ATOM 1333 C C . THR B 1 65 ? 8.34489 13.27509 -19.54453 1.000 12.93785 65 THR B C 1
ATOM 1334 O O . THR B 1 65 ? 9.48911 13.58777 -19.88290 1.000 15.06802 65 THR B O 1
ATOM 1338 N N . LEU B 1 66 ? 8.08222 12.73163 -18.36134 1.000 13.15700 66 LEU B N 1
ATOM 1339 C CA . LEU B 1 66 ? 9.17985 12.24547 -17.53918 1.000 11.33836 66 LEU B CA 1
ATOM 1340 C C . LEU B 1 66 ? 9.86783 11.08832 -18.25585 1.000 12.82724 66 LEU B C 1
ATOM 1341 O O . LEU B 1 66 ? 9.21267 10.19447 -18.80165 1.000 14.44712 66 LEU B O 1
ATOM 1346 N N . THR B 1 67 ? 11.19561 11.06703 -18.20098 1.000 11.29795 67 THR B N 1
ATOM 1347 C CA . THR B 1 67 ? 11.97479 10.13511 -19.00574 1.000 12.53084 67 THR B CA 1
ATOM 1348 C C . THR B 1 67 ? 12.75533 9.15919 -18.13357 1.000 14.50345 67 THR B C 1
ATOM 1349 O O . THR B 1 67 ? 12.88852 9.32835 -16.91798 1.000 13.34159 67 THR B O 1
ATOM 1353 N N . GLU B 1 68 ? 13.30177 8.12869 -18.78906 1.000 16.47854 68 GLU B N 1
ATOM 1354 C CA . GLU B 1 68 ? 14.22658 7.22845 -18.10603 1.000 15.60354 68 GLU B CA 1
ATOM 1355 C C . GLU B 1 68 ? 15.39188 7.99011 -17.48160 1.000 14.88854 68 GLU B C 1
ATOM 1356 O O . GLU B 1 68 ? 15.90506 7.58188 -16.43854 1.000 14.07986 68 GLU B O 1
ATOM 1362 N N . LYS B 1 69 ? 15.85055 9.07589 -18.10912 1.000 14.74197 69 LYS B N 1
ATOM 1363 C CA . LYS B 1 69 ? 16.94642 9.83422 -17.51120 1.000 13.26575 69 LYS B CA 1
ATOM 1364 C C . LYS B 1 69 ? 16.50118 10.51772 -16.22388 1.000 14.33911 69 LYS B C 1
ATOM 1365 O O . LYS B 1 69 ? 17.22317 10.47957 -15.21746 1.000 13.37062 69 LYS B O 1
ATOM 1371 N N . HIS B 1 70 ? 15.30258 11.11836 -16.21352 1.000 13.97286 70 HIS B N 1
ATOM 1372 C CA . HIS B 1 70 ? 14.78010 11.66111 -14.96364 1.000 12.07900 70 HIS B CA 1
ATOM 1373 C C . HIS B 1 70 ? 14.74300 10.58917 -13.89189 1.000 10.76196 70 HIS B C 1
ATOM 1374 O O . HIS B 1 70 ? 15.14104 10.82295 -12.74905 1.000 12.29126 70 HIS B O 1
ATOM 1381 N N . ALA B 1 71 ? 14.25578 9.40116 -14.24152 1.000 11.91040 71 ALA B N 1
ATOM 1382 C CA . ALA B 1 71 ? 14.17996 8.32586 -13.26214 1.000 13.64627 71 ALA B CA 1
ATOM 1383 C C . ALA B 1 71 ? 15.56493 7.98154 -12.73414 1.000 15.67134 71 ALA B C 1
ATOM 1384 O O . ALA B 1 71 ? 15.76857 7.82378 -11.52687 1.000 13.82811 71 ALA B O 1
ATOM 1386 N N . GLU B 1 72 ? 16.53034 7.84196 -13.63164 1.000 11.78724 72 GLU B N 1
ATOM 1387 C CA . GLU B 1 72 ? 17.88422 7.51425 -13.19702 1.000 13.89191 72 GLU B CA 1
ATOM 1388 C C . GLU B 1 72 ? 18.42120 8.58686 -12.25903 1.000 13.89511 72 GLU B C 1
ATOM 1389 O O . GLU B 1 72 ? 19.09732 8.28235 -11.26902 1.000 14.25579 72 GLU B O 1
ATOM 1395 N N . GLN B 1 73 ? 18.12264 9.85359 -12.55263 1.000 12.11899 73 GLN B N 1
ATOM 1396 C CA . GLN B 1 73 ? 18.60818 10.94793 -11.71988 1.000 11.88081 73 GLN B CA 1
ATOM 1397 C C . GLN B 1 73 ? 17.88162 11.00024 -10.38041 1.000 13.84562 73 GLN B C 1
ATOM 1398 O O . GLN B 1 73 ? 18.37681 11.62461 -9.44101 1.000 12.02732 73 GLN B O 1
ATOM 1404 N N . GLU B 1 74 ? 16.71256 10.38205 -10.28049 1.000 14.97639 74 GLU B N 1
ATOM 1405 C CA . GLU B 1 74 ? 16.01677 10.21685 -9.01117 1.000 11.28089 74 GLU B CA 1
ATOM 1406 C C . GLU B 1 74 ? 16.43144 8.94192 -8.28169 1.000 12.86012 74 GLU B C 1
ATOM 1407 O O . GLU B 1 74 ? 15.90726 8.66496 -7.19640 1.000 14.37667 74 GLU B O 1
ATOM 1413 N N . ASN B 1 75 ? 17.34920 8.16538 -8.86210 1.000 12.55927 75 ASN B N 1
ATOM 1414 C CA . ASN B 1 75 ? 17.70217 6.84054 -8.36648 1.000 12.77277 75 ASN B CA 1
ATOM 1415 C C . ASN B 1 75 ? 16.47729 5.93351 -8.23546 1.000 14.30978 75 ASN B C 1
ATOM 1416 O O . ASN B 1 75 ? 16.34138 5.18178 -7.27324 1.000 17.37814 75 ASN B O 1
ATOM 1421 N N . MET B 1 76 ? 15.58676 5.97965 -9.22913 1.000 11.45113 76 MET B N 1
ATOM 1422 C CA . MET B 1 76 ? 14.36026 5.18742 -9.22859 1.000 13.00457 76 MET B CA 1
ATOM 1423 C C . MET B 1 76 ? 14.15972 4.54335 -10.59406 1.000 13.10958 76 MET B C 1
ATOM 1424 O O . MET B 1 76 ? 14.77867 4.93868 -11.58561 1.000 14.64813 76 MET B O 1
ATOM 1429 N N . THR B 1 77 ? 13.27423 3.54375 -10.64954 1.000 11.71343 77 THR B N 1
ATOM 1430 C CA . THR B 1 77 ? 12.74694 3.18290 -11.95629 1.000 14.44302 77 THR B CA 1
ATOM 1431 C C . THR B 1 77 ? 11.71469 4.21904 -12.37043 1.000 14.77963 77 THR B C 1
ATOM 1432 O O . THR B 1 77 ? 11.18500 4.96850 -11.54403 1.000 13.28022 77 THR B O 1
ATOM 1436 N N . LEU B 1 78 ? 11.41922 4.26683 -13.66974 1.000 13.75658 78 LEU B N 1
ATOM 1437 C CA . LEU B 1 78 ? 10.44201 5.25454 -14.12284 1.000 12.19865 78 LEU B CA 1
ATOM 1438 C C . LEU B 1 78 ? 9.04945 4.96181 -13.56347 1.000 12.74478 78 LEU B C 1
ATOM 1439 O O . LEU B 1 78 ? 8.34441 5.87654 -13.13509 1.000 13.50510 78 LEU B O 1
ATOM 1444 N N . THR B 1 79 ? 8.63475 3.69596 -13.55252 1.000 16.37079 79 THR B N 1
ATOM 1445 C CA . THR B 1 79 ? 7.34366 3.36672 -12.95213 1.000 16.60674 79 THR B CA 1
ATOM 1446 C C . THR B 1 79 ? 7.30504 3.74592 -11.47581 1.000 15.15292 79 THR B C 1
ATOM 1447 O O . THR B 1 79 ? 6.28514 4.23756 -10.97861 1.000 16.61150 79 THR B O 1
ATOM 1451 N N . GLU B 1 80 ? 8.41030 3.52692 -10.75714 1.000 11.81802 80 GLU B N 1
ATOM 1452 C CA . GLU B 1 80 ? 8.47864 3.91593 -9.35426 1.000 13.37803 80 GLU B CA 1
ATOM 1453 C C . GLU B 1 80 ? 8.33924 5.42019 -9.21391 1.000 12.10835 80 GLU B C 1
ATOM 1454 O O . GLU B 1 80 ? 7.61535 5.90815 -8.33587 1.000 12.68104 80 GLU B O 1
ATOM 1460 N N . LEU B 1 81 ? 9.02344 6.17076 -10.08547 1.000 10.92205 81 LEU B N 1
ATOM 1461 C CA . LEU B 1 81 ? 8.93211 7.62198 -10.02976 1.000 12.16061 81 LEU B CA 1
ATOM 1462 C C . LEU B 1 81 ? 7.49202 8.08095 -10.21312 1.000 10.06028 81 LEU B C 1
ATOM 1463 O O . LEU B 1 81 ? 7.02582 8.97721 -9.50360 1.000 10.70076 81 LEU B O 1
ATOM 1468 N N . ILE B 1 82 ? 6.77165 7.48705 -11.16363 1.000 12.33997 82 ILE B N 1
ATOM 1469 C CA . ILE B 1 82 ? 5.38431 7.89460 -11.37634 1.000 11.41030 82 ILE B CA 1
ATOM 1470 C C . ILE B 1 82 ? 4.53985 7.57451 -10.14489 1.000 12.17075 82 ILE B C 1
ATOM 1471 O O . ILE B 1 82 ? 3.67458 8.35827 -9.75197 1.000 12.45446 82 ILE B O 1
ATOM 1476 N N . LYS B 1 83 ? 4.80159 6.43557 -9.50058 1.000 10.84036 83 LYS B N 1
ATOM 1477 C CA . LYS B 1 83 ? 4.09248 6.07837 -8.27295 1.000 12.88407 83 LYS B CA 1
ATOM 1478 C C . LYS B 1 83 ? 4.38752 7.06714 -7.15569 1.000 12.96890 83 LYS B C 1
ATOM 1479 O O . LYS B 1 83 ? 3.47958 7.49824 -6.43213 1.000 12.21672 83 LYS B O 1
ATOM 1485 N N . VAL B 1 84 ? 5.66464 7.40789 -6.97111 1.000 11.52963 84 VAL B N 1
ATOM 1486 C CA . VAL B 1 84 ? 6.02806 8.35382 -5.92347 1.000 12.54304 84 VAL B CA 1
ATOM 1487 C C . VAL B 1 84 ? 5.38245 9.70741 -6.18406 1.000 12.65284 84 VAL B C 1
ATOM 1488 O O . VAL B 1 84 ? 4.87092 10.35787 -5.26943 1.000 12.46970 84 VAL B O 1
ATOM 1492 N N . ILE B 1 85 ? 5.40674 10.16489 -7.43509 1.000 12.81070 85 ILE B N 1
ATOM 1493 C CA . ILE B 1 85 ? 4.78664 11.45393 -7.73546 1.000 11.86987 85 ILE B CA 1
ATOM 1494 C C . ILE B 1 85 ? 3.27776 11.41155 -7.48457 1.000 11.81721 85 ILE B C 1
ATOM 1495 O O . ILE B 1 85 ? 2.68147 12.39604 -7.02516 1.000 12.11993 85 ILE B O 1
ATOM 1500 N N . ALA B 1 86 ? 2.63085 10.27852 -7.78613 1.000 10.80748 86 ALA B N 1
ATOM 1501 C CA . ALA B 1 86 ? 1.20240 10.15420 -7.49887 1.000 13.82975 86 ALA B CA 1
ATOM 1502 C C . ALA B 1 86 ? 0.92938 10.20307 -6.00023 1.000 14.06309 86 ALA B C 1
ATOM 1503 O O . ALA B 1 86 ? -0.10262 10.71886 -5.57035 1.000 15.33661 86 ALA B O 1
ATOM 1505 N N . ASP B 1 87 ? 1.87372 9.73973 -5.19131 1.000 12.55689 87 ASP B N 1
ATOM 1506 C CA . ASP B 1 87 ? 1.72236 9.76303 -3.74122 1.000 14.08474 87 ASP B CA 1
ATOM 1507 C C . ASP B 1 87 ? 1.91192 11.17690 -3.20247 1.000 13.65631 87 ASP B C 1
ATOM 1508 O O . ASP B 1 87 ? 1.11787 11.64404 -2.37739 1.000 15.53370 87 ASP B O 1
ATOM 1513 N N . ILE B 1 88 ? 2.93352 11.88104 -3.67957 1.000 13.07973 88 ILE B N 1
ATOM 1514 C CA . ILE B 1 88 ? 3.23439 13.21588 -3.17582 1.000 12.33620 88 ILE B CA 1
ATOM 1515 C C . ILE B 1 88 ? 2.29063 14.24883 -3.76525 1.000 13.13513 88 ILE B C 1
ATOM 1516 O O . ILE B 1 88 ? 1.86448 15.18145 -3.07506 1.000 15.19401 88 ILE B O 1
ATOM 1521 N N . TYR B 1 89 ? 1.96582 14.11203 -5.04694 1.000 12.06716 89 TYR B N 1
ATOM 1522 C CA . TYR B 1 89 ? 1.22201 15.12260 -5.80170 1.000 13.21118 89 TYR B CA 1
ATOM 1523 C C . TYR B 1 89 ? 0.02303 14.46918 -6.48879 1.000 10.67043 89 TYR B C 1
ATOM 1524 O O . TYR B 1 89 ? -0.05877 14.43383 -7.72624 1.000 12.28926 89 TYR B O 1
ATOM 1533 N N . PRO B 1 90 ? -0.94917 13.97290 -5.72166 1.000 12.61568 90 PRO B N 1
ATOM 1534 C CA . PRO B 1 90 ? -2.02488 13.18774 -6.34328 1.000 13.01031 90 PRO B CA 1
ATOM 1535 C C . PRO B 1 90 ? -2.74534 13.97952 -7.42664 1.000 12.83626 90 PRO B C 1
ATOM 1536 O O . PRO B 1 90 ? -3.17629 15.11270 -7.21247 1.000 12.65067 90 PRO B O 1
ATOM 1540 N N . GLY B 1 91 ? -2.87362 13.36572 -8.59908 1.000 13.89223 91 GLY B N 1
ATOM 1541 C CA . GLY B 1 91 ? -3.58541 13.97442 -9.70838 1.000 16.31563 91 GLY B CA 1
ATOM 1542 C C . GLY B 1 91 ? -2.85042 15.07265 -10.45788 1.000 12.11096 91 GLY B C 1
ATOM 1543 O O . GLY B 1 91 ? -3.34662 15.52588 -11.49414 1.000 15.08818 91 GLY B O 1
ATOM 1544 N N . GLN B 1 92 ? -1.68180 15.50489 -10.00637 1.000 11.84857 92 GLN B N 1
ATOM 1545 C CA . GLN B 1 92 ? -1.01279 16.61693 -10.66106 1.000 11.38232 92 GLN B CA 1
ATOM 1546 C C . GLN B 1 92 ? -0.20701 16.08309 -11.83592 1.000 11.12462 92 GLN B C 1
ATOM 1547 O O . GLN B 1 92 ? 0.21388 14.92666 -11.85461 1.000 11.79160 92 GLN B O 1
ATOM 1553 N N . THR B 1 93 ? -0.05130 16.92045 -12.84863 1.000 11.13013 93 THR B N 1
ATOM 1554 C CA . THR B 1 93 ? 0.64806 16.52257 -14.05474 1.000 11.17136 93 THR B CA 1
ATOM 1555 C C . THR B 1 93 ? 1.72277 17.49285 -14.51989 1.000 11.67706 93 THR B C 1
ATOM 1556 O O . THR B 1 93 ? 2.51991 17.11848 -15.38791 1.000 12.75947 93 THR B O 1
ATOM 1560 N N . GLN B 1 94 ? 1.75981 18.71601 -13.99958 1.000 12.10996 94 GLN B N 1
ATOM 1561 C CA . GLN B 1 94 ? 2.73581 19.72580 -14.38691 1.000 12.75409 94 GLN B CA 1
ATOM 1562 C C . GLN B 1 94 ? 3.77108 19.86677 -13.28231 1.000 11.27265 94 GLN B C 1
ATOM 1563 O O . GLN B 1 94 ? 3.42231 20.09319 -12.11767 1.000 13.39161 94 GLN B O 1
ATOM 1569 N N . PHE B 1 95 ? 5.04094 19.74060 -13.64614 1.000 9.93696 95 PHE B N 1
ATOM 1570 C CA . PHE B 1 95 ? 6.09739 19.69120 -12.64356 1.000 9.45720 95 PHE B CA 1
ATOM 1571 C C . PHE B 1 95 ? 7.30311 20.51304 -13.07970 1.000 11.82718 95 PHE B C 1
ATOM 1572 O O . PHE B 1 95 ? 7.39782 20.99779 -14.20769 1.000 13.04890 95 PHE B O 1
ATOM 1580 N N . TYR B 1 96 ? 8.24758 20.64593 -12.15704 1.000 12.29756 96 TYR B N 1
ATOM 1581 C CA . TYR B 1 96 ? 9.42930 21.47280 -12.34385 1.000 11.78882 96 TYR B CA 1
ATOM 1582 C C . TYR B 1 96 ? 10.60589 20.65629 -11.86272 1.000 10.27744 96 TYR B C 1
ATOM 1583 O O . TYR B 1 96 ? 10.57393 20.12131 -10.75126 1.000 14.52986 96 TYR B O 1
ATOM 1592 N N . VAL B 1 97 ? 11.60408 20.52606 -12.71988 1.000 12.02675 97 VAL B N 1
ATOM 1593 C CA . VAL B 1 97 ? 12.79604 19.74148 -12.43414 1.000 11.42941 97 VAL B CA 1
ATOM 1594 C C . VAL B 1 97 ? 13.83668 20.67770 -11.84637 1.000 12.33877 97 VAL B C 1
ATOM 1595 O O . VAL B 1 97 ? 14.14165 21.72523 -12.42736 1.000 12.58342 97 VAL B O 1
ATOM 1599 N N . ILE B 1 98 ? 14.39763 20.29592 -10.70837 1.000 11.14630 98 ILE B N 1
ATOM 1600 C CA . ILE B 1 98 ? 15.51954 21.00842 -10.10764 1.000 10.09188 98 ILE B CA 1
ATOM 1601 C C . ILE B 1 98 ? 16.68868 20.03614 -10.07584 1.000 11.61974 98 ILE B C 1
ATOM 1602 O O . ILE B 1 98 ? 16.63770 19.01851 -9.37387 1.000 10.88436 98 ILE B O 1
ATOM 1607 N N . GLU B 1 99 ? 17.73034 20.33299 -10.84629 1.000 10.92128 99 GLU B N 1
ATOM 1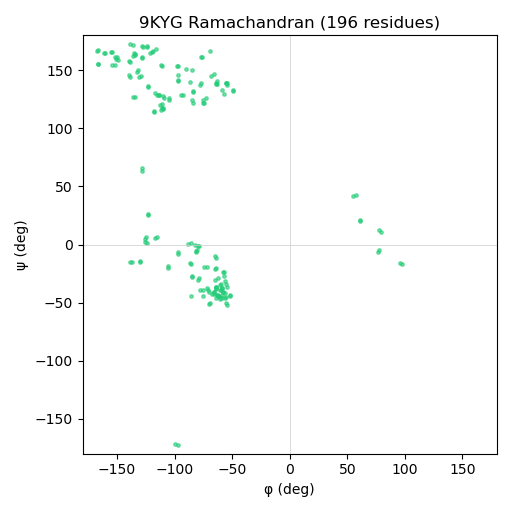608 C CA . GLU B 1 99 ? 18.94990 19.53578 -10.85216 1.000 10.87958 99 GLU B CA 1
ATOM 1609 C C . GLU B 1 99 ? 19.96172 20.19478 -9.93019 1.000 11.67047 99 GLU B C 1
ATOM 1610 O O . GLU B 1 99 ? 20.04343 21.42559 -9.86846 1.000 11.92130 99 GLU B O 1
ATOM 1616 N N . PHE B 1 100 ? 20.71827 19.38252 -9.19895 1.000 10.94404 100 PHE B N 1
ATOM 1617 C CA . PHE B 1 100 ? 21.55201 19.95618 -8.15148 1.000 11.05919 100 PHE B CA 1
ATOM 1618 C C . PHE B 1 100 ? 22.73551 19.04788 -7.88752 1.000 11.88632 100 PHE B C 1
ATOM 1619 O O . PHE B 1 100 ? 22.79071 17.89872 -8.33688 1.000 12.96260 100 PHE B O 1
ATOM 1627 N N . LYS B 1 101 ? 23.70203 19.60174 -7.17432 1.000 12.87848 101 LYS B N 1
ATOM 1628 C CA . LYS B 1 101 ? 24.80187 18.81619 -6.65497 1.000 14.42015 101 LYS B CA 1
ATOM 1629 C C . LYS B 1 101 ? 24.92996 19.12852 -5.17837 1.000 11.05561 101 LYS B C 1
ATOM 1630 O O . LYS B 1 101 ? 24.66560 20.25415 -4.73500 1.000 12.62497 101 LYS B O 1
ATOM 1636 N N . CYS B 1 102 ? 25.30425 18.11735 -4.41491 1.000 16.88377 102 CYS B N 1
ATOM 1637 C CA . CYS B 1 102 ? 25.53323 18.28295 -2.99475 1.000 19.57878 102 CYS B CA 1
ATOM 1638 C C . CYS B 1 102 ? 26.95318 18.80645 -2.79560 1.000 16.66282 102 CYS B C 1
ATOM 1639 O O . CYS B 1 102 ? 27.91872 18.14986 -3.19963 1.000 24.04727 102 CYS B O 1
ATOM 1642 N N . LEU B 1 103 ? 27.08620 19.96879 -2.15804 1.000 14.39562 103 LEU B N 1
ATOM 1643 C CA . LEU B 1 103 ? 28.39720 20.61540 -2.02171 1.000 15.10699 103 LEU B CA 1
ATOM 1644 C C . LEU B 1 103 ? 29.20563 19.98318 -0.90792 1.000 22.22512 103 LEU B C 1
ATOM 1645 O O . LEU B 1 103 ? 28.65947 19.49331 0.07347 1.000 18.89115 103 LEU B O 1
#

Nearest PDB structures (foldseek):
  1te7-assembly1_A  TM=6.765E-01  e=1.204E-12  Escherichia coli
  1t62-assembly1_B  TM=7.996E-01  e=5.836E-06  Enterococcus faecalis V583
  5y6b-assembly4_D  TM=8.278E-01  e=6.263E-05  Zymomonas mobilis subsp. mobilis ATCC 10988
  5y6c-assembly2_B  TM=8.240E-01  e=9.812E-05  Zymomonas mobilis subsp. mobilis ATCC 10988
  5guq-assembly4_D  TM=7.654E-01  e=1.987E-04  Zymomonas mobilis subsp. mobilis ATCC 10988

InterPro domains:
  IPR007374 ASCH domain [PF04266] (6-102)
  IPR007374 ASCH domain [SM01022] (6-102)
  IPR008314 N(4)-acetylcytidine amidohydrolase [MF_00684] (3-103)
  IPR008314 N(4)-acetylcytidine amidohydrolase [NF003443] (1-103)
  IPR008314 N(4)-acetylcytidine amidohydrolase [PIRSF029143] (1-103)
  IPR008314 N(4)-acetylcytidine amidohydrolase [PTHR38088] (1-102)
  IPR015947 PUA-like superfamily [SSF88697] (1-102)

Radius of gyration: 20.4 Å; Cα contacts (8 Å, |Δi|>4): 383; chains: 2; bounding box: 33×38×54 Å

Solvent-accessible surface area: 11118 Å² total; per-residue (Å²): 167,117,37,74,5,36,6,58,86,127,17,38,96,24,1,89,62,46,123,4,45,2,4,10,24,24,121,78,32,47,118,17,126,83,47,26,90,12,67,0,0,49,118,89,87,94,18,96,24,6,24,0,50,1,57,38,62,60,106,11,38,68,130,77,16,58,118,150,30,0,124,55,8,64,20,87,49,95,69,3,56,136,20,5,60,52,64,25,92,84,67,63,108,1,55,10,2,63,6,104,45,134,162,43,77,5,36,6,52,71,142,22,40,97,28,2,90,61,46,118,4,47,0,6,10,24,26,69,80,34,51,118,17,128,82,46,30,89,11,103,0,0,51,114,39,63,98,18,96,22,7,29,0,52,0,64,35,61,54,96,10,39,56,125,74,12,61,122,119,26,1,122,27,6,66,25,86,42,92,75,2,55,145,29,5,57,108,62,24,98,79,70,78,85,0,53,1,2,39,7,100,44,129

Foldseek 3Di:
DAFPEEDAVVCLVCQVVQQAFKDKAAPVPQPDAAQDWTFYA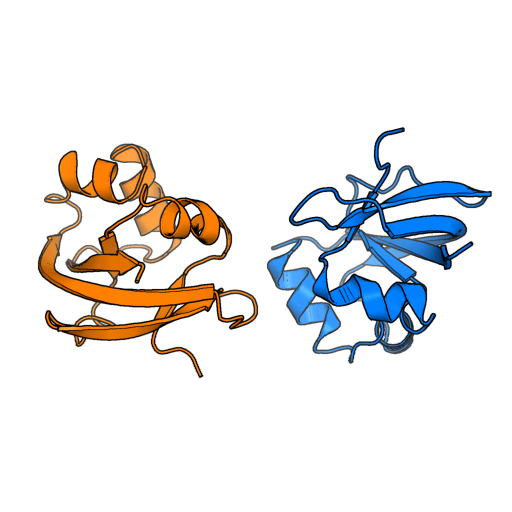HPVPSHTDFIKGFHHKDKFWLVRDDQVNQRNRVHGNVVVSVVCCVPPNPGTIIMMTGIHTD/DWPEEDAVVCLVCQVVQQAFKDKAAPVPQPDAAQDWTFYAHPPPRHTDFIKGFHHKDKFWLVGCDCVNQRNRVHGNVVVSVVCCVVPPPGTIIMMTGIHTD

Secondary structure (DSSP, 8-state):
---SEEE-GGGHHHHHTTS--EEEE-GGGTT--TT-EEEEEETTT--EEEEEEEEEEEEEEGGG--HHHHHHTTS-HHHHHHHHHHHSTT--EEEEEEEEE-/--SEEE-GGGHHHHHTTS--EEEE-GGGTT--TT-EEEEEETTT--EEEEEEEEEEEEEEGGG--HHHHHHTTS-HHHHHHHHHHHSTT--EEEEEEEEE-

GO terms:
  GO:0005829 cytosol (C, IDA)
  GO:0106251 N4-acetylcytidine amidohydrolase activity (F, IDA)
  GO:0046135 pyrimidine nucleoside catabolic process (P, IMP)

B-factor: mean 20.93, std 8.91, range [9.38, 79.46]

Organism: Escherichia coli (strain K12) (NCBI:txid83333)